Protein AF-A0A600JGK1-F1 (afdb_monomer_lite)

pLDDT: mean 90.11, std 10.8, range [31.91, 98.62]

Sequence (197 aa):
MSNIDKQAVTAKTKELASLMVERFSMNPVSCKLLNEAWEKEFPDEVAIAERMLALLDENIQLQREKDAIEAVALALRDDMRQAREQLAAAEQERENWRISFDNERYRADKLAAALNAEREKLVMANRSLITQHIRANSAESRIAELEARTVCLPKLPVLGSTSERYEGFAAGASSMRNECANAIHAAGIKVIEGEGQ

Secondary structure (DSSP, 8-state):
--HHHHHHHHHHHHHHHHHHHHGGGS-HHHHHHHHHHHHHH-SSHHHHHHHHHHHHHHHHHHHHHHHHHHHHHHHHHHHHHHHHHHHHHHHHHHHHHHHHHHHHHHHHHHHHHHHHHHHHHHHHHHHHHHHHHHHHHHHHHHHHHHHT-EEEEPPPP--S---HHHHHHHHHHHHHHHHHHHHHHHTTPEEEE----

Organism: NCBI:txid58096

Structure (mmCIF, N/CA/C/O backbone):
data_AF-A0A600JGK1-F1
#
_entry.id   AF-A0A600JGK1-F1
#
loop_
_atom_site.group_PDB
_atom_site.id
_atom_site.type_symbol
_atom_site.label_atom_id
_atom_site.label_alt_id
_atom_site.label_comp_id
_atom_site.label_asym_id
_atom_site.label_entity_id
_atom_site.label_seq_id
_atom_site.pdbx_PDB_ins_code
_atom_site.Cartn_x
_atom_site.Cartn_y
_atom_site.Cartn_z
_atom_site.occupancy
_atom_site.B_iso_or_equiv
_atom_site.auth_seq_id
_atom_site.auth_comp_id
_atom_site.auth_asym_id
_atom_site.auth_atom_id
_atom_site.pdbx_PDB_model_num
ATOM 1 N N . MET A 1 1 ? 19.543 -4.238 -57.221 1.00 58.81 1 MET A N 1
ATOM 2 C CA . MET A 1 1 ? 20.219 -4.932 -56.105 1.00 58.81 1 MET A CA 1
ATOM 3 C C . MET A 1 1 ? 19.425 -4.705 -54.833 1.00 58.81 1 MET A C 1
ATOM 5 O O . MET A 1 1 ? 19.117 -3.555 -54.530 1.00 58.81 1 MET A O 1
ATOM 9 N N . SER A 1 2 ? 19.058 -5.784 -54.143 1.00 74.62 2 SER A N 1
ATOM 10 C CA . SER A 1 2 ? 18.415 -5.765 -52.823 1.00 74.62 2 SER A CA 1
ATOM 11 C C . SER A 1 2 ? 19.351 -5.160 -51.764 1.00 74.62 2 SER A C 1
ATOM 13 O O . SER A 1 2 ? 20.564 -5.098 -51.964 1.00 74.62 2 SER A O 1
ATOM 15 N N . ASN A 1 3 ? 18.812 -4.724 -50.621 1.00 71.81 3 ASN A N 1
ATOM 16 C CA . ASN A 1 3 ? 19.620 -4.264 -49.480 1.00 71.81 3 ASN A CA 1
ATOM 17 C C . ASN A 1 3 ? 20.578 -5.368 -48.985 1.00 71.81 3 ASN A C 1
ATOM 19 O O . ASN A 1 3 ? 21.724 -5.104 -48.631 1.00 71.81 3 ASN A O 1
ATOM 23 N N . ILE A 1 4 ? 20.124 -6.621 -49.078 1.00 72.00 4 ILE A N 1
ATOM 24 C CA . ILE A 1 4 ? 20.905 -7.826 -48.773 1.00 72.00 4 ILE A CA 1
ATOM 25 C C . ILE A 1 4 ? 22.100 -7.959 -49.729 1.00 72.00 4 ILE A C 1
ATOM 27 O O . ILE A 1 4 ? 23.214 -8.229 -49.289 1.00 72.00 4 ILE A O 1
ATOM 31 N N . ASP A 1 5 ? 21.901 -7.686 -51.023 1.00 78.50 5 ASP A N 1
ATOM 32 C CA . ASP A 1 5 ? 22.981 -7.748 -52.013 1.00 78.50 5 ASP A CA 1
ATOM 33 C C . ASP A 1 5 ? 24.029 -6.662 -51.743 1.00 78.50 5 ASP A C 1
ATOM 35 O O . ASP A 1 5 ? 25.222 -6.909 -51.859 1.00 78.50 5 ASP A O 1
ATOM 39 N N . LYS A 1 6 ? 23.610 -5.456 -51.334 1.00 78.69 6 LYS A N 1
ATOM 40 C CA . LYS A 1 6 ? 24.543 -4.368 -50.997 1.00 78.69 6 LYS A CA 1
ATOM 41 C C . LYS A 1 6 ? 25.403 -4.713 -49.779 1.00 78.69 6 LYS A C 1
ATOM 43 O O . LYS A 1 6 ? 26.616 -4.528 -49.845 1.00 78.69 6 LYS A O 1
ATOM 48 N N . GLN A 1 7 ? 24.794 -5.258 -48.723 1.00 81.69 7 GLN A N 1
ATOM 49 C CA . GLN A 1 7 ? 25.501 -5.702 -47.516 1.00 81.69 7 GLN A CA 1
ATOM 50 C C . GLN A 1 7 ? 26.468 -6.857 -47.793 1.00 81.69 7 GLN A C 1
ATOM 52 O O . GLN A 1 7 ? 27.591 -6.855 -47.297 1.00 81.69 7 GLN A O 1
ATOM 57 N N . ALA A 1 8 ? 26.068 -7.826 -48.620 1.00 85.12 8 ALA A N 1
ATOM 58 C CA . ALA A 1 8 ? 26.933 -8.942 -48.991 1.00 85.12 8 ALA A CA 1
ATOM 59 C C . ALA A 1 8 ? 28.183 -8.462 -49.742 1.00 85.12 8 ALA A C 1
ATOM 61 O O . ALA A 1 8 ? 29.298 -8.896 -49.446 1.00 85.12 8 ALA A O 1
ATOM 62 N N . VAL A 1 9 ? 28.022 -7.511 -50.670 1.00 84.38 9 VAL A N 1
ATOM 63 C CA . VAL A 1 9 ? 29.177 -6.932 -51.356 1.00 84.38 9 VAL A CA 1
ATOM 64 C C . VAL A 1 9 ? 30.006 -6.112 -50.354 1.00 84.38 9 VAL A C 1
ATOM 66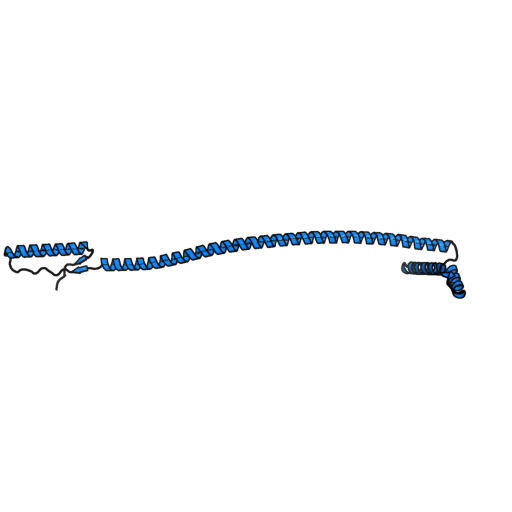 O O . VAL A 1 9 ? 31.230 -6.156 -50.430 1.00 84.38 9 VAL A O 1
ATOM 69 N N . THR A 1 10 ? 29.424 -5.334 -49.417 1.00 86.12 10 THR A N 1
ATOM 70 C CA . THR A 1 10 ? 30.243 -4.501 -48.488 1.00 86.12 10 THR A CA 1
ATOM 71 C C . THR A 1 10 ? 31.010 -5.363 -47.502 1.00 86.12 10 THR A C 1
ATOM 73 O O . THR A 1 10 ? 32.163 -5.058 -47.206 1.00 86.12 10 THR A O 1
ATOM 76 N N . ALA A 1 11 ? 30.432 -6.486 -47.081 1.00 89.88 11 ALA A N 1
ATOM 77 C CA . ALA A 1 11 ? 31.114 -7.508 -46.299 1.00 89.88 11 ALA A CA 1
ATOM 78 C C . ALA A 1 11 ? 32.319 -8.094 -47.052 1.00 89.88 11 ALA A C 1
ATOM 80 O O . ALA A 1 11 ? 33.432 -8.061 -46.527 1.00 89.88 11 ALA A O 1
ATOM 81 N N . LYS A 1 12 ? 32.130 -8.530 -48.307 1.00 89.75 12 LYS A N 1
ATOM 82 C CA . LYS A 1 12 ? 33.217 -9.059 -49.149 1.00 89.75 12 LYS A CA 1
ATOM 83 C C . LYS A 1 12 ? 34.347 -8.042 -49.337 1.00 89.75 12 LYS A C 1
ATOM 85 O O . LYS A 1 12 ? 35.522 -8.390 -49.298 1.00 89.75 12 LYS A O 1
ATOM 90 N N . THR A 1 13 ? 34.004 -6.767 -49.506 1.00 90.06 13 THR A N 1
ATOM 91 C CA . THR A 1 13 ? 34.980 -5.673 -49.596 1.00 90.06 13 THR A CA 1
ATOM 92 C C . THR A 1 13 ? 35.788 -5.500 -48.315 1.00 90.06 13 THR A C 1
ATOM 94 O O . THR A 1 13 ? 37.008 -5.376 -48.386 1.00 90.06 13 THR A O 1
ATOM 97 N N . LYS A 1 14 ? 35.131 -5.492 -47.148 1.00 91.56 14 LYS A N 1
ATOM 98 C CA . LYS A 1 14 ? 35.806 -5.378 -45.845 1.00 91.56 14 LYS A CA 1
ATOM 99 C C . LYS A 1 14 ? 36.764 -6.551 -45.623 1.00 91.56 14 LYS A C 1
ATOM 101 O O . LYS A 1 14 ? 37.885 -6.344 -45.168 1.00 91.56 14 LYS A O 1
ATOM 106 N N . GLU A 1 15 ? 36.346 -7.755 -46.002 1.00 93.62 15 GLU A N 1
ATOM 107 C CA . GLU A 1 15 ? 37.164 -8.968 -45.929 1.00 93.62 15 GLU A CA 1
ATOM 108 C C . GLU A 1 15 ? 38.392 -8.886 -46.846 1.00 93.62 15 GLU A C 1
ATOM 110 O O . GLU A 1 15 ? 39.516 -9.055 -46.377 1.00 93.62 15 GLU A O 1
ATOM 115 N N . LEU A 1 16 ? 38.205 -8.542 -48.126 1.00 92.25 16 LEU A N 1
ATOM 116 C CA . LEU A 1 16 ? 39.312 -8.366 -49.072 1.00 92.25 16 LEU A CA 1
ATOM 117 C C . LEU A 1 16 ? 40.298 -7.283 -48.612 1.00 92.25 16 LEU A C 1
ATOM 119 O O . LEU A 1 16 ? 41.507 -7.481 -48.714 1.00 92.25 16 LEU A O 1
ATOM 123 N N . ALA A 1 17 ? 39.803 -6.166 -48.071 1.00 90.88 17 ALA A N 1
ATOM 124 C CA . ALA A 1 17 ? 40.645 -5.109 -47.514 1.00 90.88 17 ALA A CA 1
ATOM 125 C C . ALA A 1 17 ? 41.449 -5.590 -46.295 1.00 90.88 17 ALA A C 1
ATOM 127 O O . ALA A 1 17 ? 42.646 -5.319 -46.217 1.00 90.88 17 ALA A O 1
ATOM 128 N N . SER A 1 18 ? 40.829 -6.348 -45.385 1.00 94.06 18 SER A N 1
ATOM 129 C CA . SER A 1 18 ? 41.516 -6.940 -44.229 1.00 94.06 18 SER A CA 1
ATOM 130 C C . SER A 1 18 ? 42.614 -7.912 -44.665 1.00 94.06 18 SER A C 1
ATOM 132 O O . SER A 1 18 ? 43.754 -7.809 -44.215 1.00 94.06 18 SER A O 1
ATOM 134 N N . LEU A 1 19 ? 42.304 -8.809 -45.605 1.00 93.81 19 LEU A N 1
ATOM 135 C CA . LEU A 1 19 ? 43.270 -9.766 -46.146 1.00 93.81 19 LEU A CA 1
ATOM 136 C C . LEU A 1 19 ? 44.424 -9.063 -46.869 1.00 93.81 19 LEU A C 1
ATOM 138 O O . LEU A 1 19 ? 45.569 -9.503 -46.778 1.00 93.81 19 LEU A O 1
ATOM 142 N N . MET A 1 20 ? 44.154 -7.944 -47.550 1.00 92.69 20 MET A N 1
ATOM 143 C CA . MET A 1 20 ? 45.207 -7.151 -48.185 1.00 92.69 20 MET A CA 1
ATOM 144 C C . MET A 1 20 ? 46.167 -6.498 -47.195 1.00 92.69 20 MET A C 1
ATOM 146 O O . MET A 1 20 ? 47.361 -6.415 -47.487 1.00 92.69 20 MET A O 1
ATOM 150 N N . VAL A 1 21 ? 45.689 -6.095 -46.016 1.00 92.62 21 VAL A N 1
ATOM 151 C CA . VAL A 1 21 ? 46.552 -5.604 -44.929 1.00 92.62 21 VAL A CA 1
ATOM 152 C C . VAL A 1 21 ? 47.449 -6.724 -44.389 1.00 92.62 21 VAL A C 1
ATOM 154 O O . VAL A 1 21 ? 48.621 -6.495 -44.097 1.00 92.62 21 VAL A O 1
ATOM 157 N N . GLU A 1 22 ? 46.941 -7.953 -44.320 1.00 93.69 22 GLU A N 1
ATOM 158 C CA . GLU A 1 22 ? 47.657 -9.122 -43.786 1.00 93.69 22 GLU A CA 1
ATOM 159 C C . GLU A 1 22 ? 48.522 -9.862 -44.824 1.00 93.69 22 GLU A C 1
ATOM 161 O O . GLU A 1 22 ? 49.238 -10.811 -44.484 1.00 93.69 22 GLU A O 1
ATOM 166 N N . ARG A 1 23 ? 48.523 -9.407 -46.085 1.00 92.00 23 ARG A N 1
ATOM 167 C CA . ARG A 1 23 ? 49.169 -10.077 -47.229 1.00 92.00 23 ARG A CA 1
ATOM 168 C C . ARG A 1 23 ? 50.647 -10.404 -47.009 1.00 92.00 23 ARG A C 1
ATOM 170 O O . ARG A 1 23 ? 51.143 -11.390 -47.544 1.00 92.00 23 ARG A O 1
ATOM 177 N N . PHE A 1 24 ? 51.367 -9.603 -46.223 1.00 87.75 24 PHE A N 1
ATOM 178 C CA . PHE A 1 24 ? 52.793 -9.820 -45.937 1.00 87.75 24 PHE A CA 1
ATOM 179 C C . PHE A 1 24 ? 53.080 -11.153 -45.226 1.00 87.75 24 PHE A C 1
ATOM 181 O O . PHE A 1 24 ? 54.192 -11.667 -45.317 1.00 87.75 24 PHE A O 1
ATOM 188 N N . SER A 1 25 ? 52.091 -11.705 -44.521 1.00 90.44 25 SER A N 1
ATOM 189 C CA . SER A 1 25 ? 52.199 -12.967 -43.785 1.00 90.44 25 SER A CA 1
ATOM 190 C C . SER A 1 25 ? 51.811 -14.196 -44.619 1.00 90.44 25 SER A C 1
ATOM 192 O O . SER A 1 25 ? 51.965 -15.332 -44.169 1.00 90.44 25 SER A O 1
ATOM 194 N N . MET A 1 26 ? 51.309 -13.988 -45.840 1.00 92.62 26 MET A N 1
ATOM 195 C CA . MET A 1 26 ? 50.757 -15.049 -46.674 1.00 92.62 26 MET A CA 1
ATOM 196 C C . MET A 1 26 ? 51.823 -15.730 -47.540 1.00 92.62 26 MET A C 1
ATOM 198 O O . MET A 1 26 ? 52.818 -15.137 -47.959 1.00 92.62 26 MET A O 1
ATOM 202 N N . ASN A 1 27 ? 51.582 -17.002 -47.867 1.00 95.00 27 ASN A N 1
ATOM 203 C CA . ASN A 1 27 ? 52.414 -17.720 -48.828 1.00 95.00 27 ASN A CA 1
ATOM 204 C C . ASN A 1 27 ? 52.232 -17.152 -50.261 1.00 95.00 27 ASN A C 1
ATOM 206 O O . ASN A 1 27 ? 51.196 -16.550 -50.566 1.00 95.00 27 ASN A O 1
ATOM 210 N N . PRO A 1 28 ? 53.186 -17.396 -51.181 1.00 93.81 28 PRO A N 1
ATOM 211 C CA . PRO A 1 28 ? 53.156 -16.815 -52.525 1.00 93.81 28 PRO A CA 1
ATOM 212 C C . PRO A 1 28 ? 51.924 -17.168 -53.372 1.00 93.81 28 PRO A C 1
ATOM 214 O O . PRO A 1 28 ? 51.557 -16.392 -54.250 1.00 93.81 28 PRO A O 1
ATOM 217 N N . VAL A 1 29 ? 51.292 -18.326 -53.145 1.00 93.50 29 VAL A N 1
ATOM 218 C CA . VAL A 1 29 ? 50.087 -18.746 -53.882 1.00 93.50 29 VAL A CA 1
ATOM 219 C C . VAL A 1 29 ? 48.871 -17.972 -53.382 1.00 93.50 29 VAL A C 1
ATOM 221 O O . VAL A 1 29 ? 48.124 -17.418 -54.183 1.00 93.50 29 VAL A O 1
ATOM 224 N N . SER A 1 30 ? 48.710 -17.861 -52.064 1.00 93.00 30 SER A N 1
ATOM 225 C CA . SER A 1 30 ? 47.625 -17.092 -51.457 1.00 93.00 30 SER A CA 1
ATOM 226 C C . SER A 1 30 ? 47.702 -15.602 -51.806 1.00 93.00 30 SER A C 1
ATOM 228 O O . SER A 1 30 ? 46.671 -15.009 -52.105 1.00 93.00 30 SER A O 1
ATOM 230 N N . CYS A 1 31 ? 48.904 -15.014 -51.874 1.00 91.75 31 CYS A N 1
ATOM 231 C CA . CYS A 1 31 ? 49.090 -13.634 -52.340 1.00 91.75 31 CYS A CA 1
ATOM 232 C C . CYS A 1 31 ? 48.599 -13.419 -53.777 1.00 91.75 31 CYS A C 1
ATOM 234 O O . CYS A 1 31 ? 47.984 -12.396 -54.065 1.00 91.75 31 CYS A O 1
ATOM 236 N N . LYS A 1 32 ? 48.875 -14.368 -54.683 1.00 93.44 32 LYS A N 1
ATOM 237 C CA . LYS A 1 32 ? 48.437 -14.280 -56.084 1.00 93.44 32 LYS A CA 1
ATOM 238 C C . LYS A 1 32 ? 46.917 -14.327 -56.194 1.00 93.44 32 LYS A C 1
ATOM 240 O O . LYS A 1 32 ? 46.336 -13.430 -56.788 1.00 93.44 32 LYS A O 1
ATOM 245 N N . LEU A 1 33 ? 46.287 -15.306 -55.543 1.00 93.62 33 LEU A N 1
ATOM 246 C CA . LEU A 1 33 ? 44.827 -15.446 -55.533 1.00 93.62 33 LEU A CA 1
ATOM 247 C C . LEU A 1 33 ? 44.133 -14.223 -54.920 1.00 93.62 33 LEU A C 1
ATOM 249 O O . LEU A 1 33 ? 43.098 -13.782 -55.410 1.00 93.62 33 LEU A O 1
ATOM 253 N N . LEU A 1 34 ? 44.713 -13.660 -53.859 1.00 92.81 34 LEU A N 1
ATOM 254 C CA . LEU A 1 34 ? 44.196 -12.456 -53.220 1.00 92.81 34 LEU A CA 1
ATOM 255 C C . LEU A 1 34 ? 44.316 -11.225 -54.136 1.00 92.81 34 LEU A C 1
ATOM 257 O O . LEU A 1 34 ? 43.366 -10.454 -54.232 1.00 92.81 34 LEU A O 1
ATOM 261 N N . ASN A 1 35 ? 45.440 -11.059 -54.843 1.00 91.25 35 ASN A N 1
ATOM 262 C CA . ASN A 1 35 ? 45.611 -9.985 -55.829 1.00 91.25 35 ASN A CA 1
ATOM 263 C C . ASN A 1 35 ? 44.623 -10.124 -56.998 1.00 91.25 35 ASN A C 1
ATOM 265 O O . ASN A 1 35 ? 43.986 -9.143 -57.361 1.00 91.25 35 ASN A O 1
ATOM 269 N N . GLU A 1 36 ? 44.419 -11.333 -57.524 1.00 93.75 36 GLU A N 1
ATOM 270 C CA . GLU A 1 36 ? 43.430 -11.595 -58.581 1.00 93.75 36 GLU A CA 1
ATOM 271 C C . GLU A 1 36 ? 41.995 -11.281 -58.117 1.00 93.75 36 GLU A C 1
ATOM 273 O O . GLU A 1 36 ? 41.204 -10.684 -58.849 1.00 93.75 36 GLU A O 1
ATOM 278 N N . ALA A 1 37 ? 41.645 -11.655 -56.881 1.00 92.00 37 ALA A N 1
ATOM 279 C CA . ALA A 1 37 ? 40.341 -11.343 -56.299 1.00 92.00 37 ALA A CA 1
ATOM 280 C C . ALA A 1 37 ? 40.147 -9.835 -56.076 1.00 92.00 37 ALA A C 1
ATOM 282 O O . ALA A 1 37 ? 39.040 -9.329 -56.267 1.00 92.00 37 ALA A O 1
ATOM 283 N N . TRP A 1 38 ? 41.212 -9.125 -55.701 1.00 90.88 38 TRP A N 1
ATOM 284 C CA . TRP A 1 38 ? 41.212 -7.676 -55.525 1.00 90.88 38 TRP A CA 1
ATOM 285 C C . TRP A 1 38 ? 41.076 -6.932 -56.847 1.00 90.88 38 TRP A C 1
ATOM 287 O O . TRP A 1 38 ? 40.207 -6.081 -56.956 1.00 90.88 38 TRP A O 1
ATOM 297 N N . GLU A 1 39 ? 41.850 -7.289 -57.870 1.00 90.94 39 GLU A N 1
ATOM 298 C CA . GLU A 1 39 ? 41.746 -6.693 -59.210 1.00 90.94 39 GLU A CA 1
ATOM 299 C C . GLU A 1 39 ? 40.367 -6.934 -59.842 1.00 90.94 39 GLU A C 1
ATOM 301 O O . GLU A 1 39 ? 39.846 -6.084 -60.559 1.00 90.94 39 GLU A O 1
ATOM 306 N N . LYS A 1 40 ? 39.729 -8.073 -59.537 1.00 89.94 40 LYS A N 1
ATOM 307 C CA . LYS A 1 40 ? 38.358 -8.362 -59.978 1.00 89.94 40 LYS A CA 1
ATOM 308 C C . LYS A 1 40 ? 37.304 -7.513 -59.264 1.00 89.94 40 LYS A C 1
ATOM 310 O O . LYS A 1 40 ? 36.295 -7.169 -59.875 1.00 89.94 40 LYS A O 1
ATOM 315 N N . GLU A 1 41 ? 37.489 -7.243 -57.975 1.00 87.19 41 GLU A N 1
ATOM 316 C CA . GLU A 1 41 ? 36.568 -6.415 -57.184 1.00 87.19 41 GLU A CA 1
ATOM 317 C C . GLU A 1 41 ? 36.801 -4.912 -57.424 1.00 87.19 41 GLU A C 1
ATOM 319 O O . GLU A 1 41 ? 35.863 -4.122 -57.347 1.00 87.19 41 GLU A O 1
ATOM 324 N N . PHE A 1 42 ? 38.035 -4.532 -57.760 1.00 91.19 42 PHE A N 1
ATOM 325 C CA . PHE A 1 42 ? 38.498 -3.159 -57.948 1.00 91.19 42 PHE A CA 1
ATOM 326 C C . PHE A 1 42 ? 39.259 -3.006 -59.276 1.00 91.19 42 PHE A C 1
ATOM 328 O O . PHE A 1 42 ? 40.487 -2.887 -59.277 1.00 91.19 42 PHE A O 1
ATOM 335 N N . PRO A 1 43 ? 38.548 -3.024 -60.416 1.00 89.81 43 PRO A N 1
ATOM 336 C CA . PRO A 1 43 ? 39.170 -2.929 -61.736 1.00 89.81 43 PRO A CA 1
ATOM 337 C C . PRO A 1 43 ? 39.753 -1.540 -62.039 1.00 89.81 43 PRO A C 1
ATOM 339 O O . PRO A 1 43 ? 40.678 -1.431 -62.842 1.00 89.81 43 PRO A O 1
ATOM 342 N N . ASP A 1 44 ? 39.224 -0.482 -61.421 1.00 92.56 44 ASP A N 1
ATOM 343 C CA . ASP A 1 44 ? 39.667 0.899 -61.603 1.00 92.56 44 ASP A CA 1
ATOM 344 C C . ASP A 1 44 ? 39.458 1.761 -60.340 1.00 92.56 44 ASP A C 1
ATOM 346 O O . ASP A 1 44 ? 38.903 1.329 -59.325 1.00 92.56 44 ASP A O 1
ATOM 350 N N . GLU A 1 45 ? 39.929 3.010 -60.396 1.00 89.56 45 GLU A N 1
ATOM 351 C CA . GLU A 1 45 ? 39.803 3.979 -59.298 1.00 89.56 45 GLU A CA 1
ATOM 352 C C . GLU A 1 45 ? 38.345 4.379 -59.023 1.00 89.56 45 GLU A C 1
ATOM 354 O O . GLU A 1 45 ? 37.995 4.702 -57.886 1.00 89.56 45 GLU A O 1
ATOM 359 N N . VAL A 1 46 ? 37.479 4.323 -60.041 1.00 92.06 46 VAL A N 1
ATOM 360 C CA . VAL A 1 46 ? 36.052 4.649 -59.913 1.00 92.06 46 VAL A CA 1
ATOM 361 C C . VAL A 1 46 ? 35.347 3.592 -59.068 1.00 92.06 46 VAL A C 1
ATOM 363 O O . VAL A 1 46 ? 34.661 3.945 -58.110 1.00 92.06 46 VAL A O 1
ATOM 366 N N . ALA A 1 47 ? 35.588 2.306 -59.334 1.00 88.44 47 ALA A N 1
ATOM 367 C CA . ALA A 1 47 ? 35.059 1.202 -58.541 1.00 88.44 47 ALA A CA 1
ATOM 368 C C . ALA A 1 47 ? 35.522 1.279 -57.079 1.00 88.44 47 ALA A C 1
ATOM 370 O O . ALA A 1 47 ? 34.732 1.037 -56.165 1.00 88.44 47 ALA A O 1
ATOM 371 N N . ILE A 1 48 ? 36.778 1.676 -56.836 1.00 88.06 48 ILE A N 1
ATOM 372 C CA . ILE A 1 48 ? 37.298 1.918 -55.480 1.00 88.06 48 ILE A CA 1
ATOM 373 C C . ILE A 1 48 ? 36.528 3.058 -54.799 1.00 88.06 48 ILE A C 1
ATOM 375 O O . ILE A 1 48 ? 36.084 2.898 -53.658 1.00 88.06 48 ILE A O 1
ATOM 379 N N . ALA A 1 49 ? 36.332 4.188 -55.485 1.00 90.56 49 ALA A N 1
ATOM 380 C CA . ALA A 1 49 ? 35.620 5.344 -54.944 1.00 90.56 49 ALA A CA 1
ATOM 381 C C . ALA A 1 49 ? 34.144 5.034 -54.634 1.00 90.56 49 ALA A C 1
ATOM 383 O O . ALA A 1 49 ? 33.657 5.380 -53.557 1.00 90.56 49 ALA A O 1
ATOM 384 N N . GLU A 1 50 ? 33.446 4.323 -55.523 1.00 89.88 50 GLU A N 1
ATOM 385 C CA . GLU A 1 50 ? 32.067 3.863 -55.300 1.00 89.88 50 GLU A CA 1
ATOM 386 C C . GLU A 1 50 ? 31.967 2.953 -54.070 1.00 89.88 50 GLU A C 1
ATOM 388 O O . GLU A 1 50 ? 31.018 3.037 -53.284 1.00 89.88 50 GLU A O 1
ATOM 393 N N . ARG A 1 51 ? 32.982 2.109 -53.860 1.00 89.00 51 ARG A N 1
ATOM 394 C CA . ARG A 1 51 ? 33.067 1.232 -52.694 1.00 89.00 51 ARG A CA 1
ATOM 395 C C . ARG A 1 51 ? 33.298 1.987 -51.396 1.00 89.00 51 ARG A C 1
ATOM 397 O O . ARG A 1 51 ? 32.637 1.699 -50.399 1.00 89.00 51 ARG A O 1
ATOM 404 N N . MET A 1 52 ? 34.217 2.949 -51.411 1.00 89.56 52 MET A N 1
ATOM 405 C CA . MET A 1 52 ? 34.480 3.822 -50.269 1.00 89.56 52 MET A CA 1
ATOM 406 C C . MET A 1 52 ? 33.243 4.646 -49.909 1.00 89.56 52 MET A C 1
ATOM 408 O O . MET A 1 52 ? 32.917 4.753 -48.730 1.00 89.56 52 MET A O 1
ATOM 412 N N . LEU A 1 53 ? 32.518 5.157 -50.907 1.00 91.75 53 LEU A N 1
ATOM 413 C CA . LEU A 1 53 ? 31.276 5.894 -50.689 1.00 91.75 53 LEU A CA 1
ATOM 414 C C . LEU A 1 53 ? 30.206 5.010 -50.035 1.00 91.75 53 LEU A C 1
ATOM 416 O O . LEU A 1 53 ? 29.616 5.409 -49.037 1.00 91.75 53 LEU A O 1
ATOM 420 N N . ALA A 1 54 ? 30.025 3.776 -50.514 1.00 89.62 54 ALA A N 1
ATOM 421 C CA . ALA A 1 54 ? 29.076 2.836 -49.917 1.00 89.62 54 ALA A CA 1
ATOM 422 C C . ALA A 1 54 ? 29.415 2.486 -48.454 1.00 89.62 54 ALA A C 1
ATOM 424 O O . ALA A 1 54 ? 28.515 2.358 -47.624 1.00 89.62 54 ALA A O 1
ATOM 425 N N . LEU A 1 55 ? 30.705 2.343 -48.122 1.00 90.56 55 LEU A N 1
ATOM 426 C CA . LEU A 1 55 ? 31.156 2.115 -46.744 1.00 90.56 55 LEU A CA 1
ATOM 427 C C . LEU A 1 55 ? 30.956 3.350 -45.855 1.00 90.56 55 LEU A C 1
ATOM 429 O O . LEU A 1 55 ? 30.625 3.205 -44.678 1.00 90.56 55 LEU A O 1
ATOM 433 N N . LEU A 1 56 ? 31.146 4.552 -46.403 1.00 93.62 56 LEU A N 1
ATOM 434 C CA . LEU A 1 56 ? 30.908 5.810 -45.697 1.00 93.62 56 LEU A CA 1
ATOM 435 C C . LEU A 1 56 ? 29.415 6.010 -45.407 1.00 93.62 56 LEU A C 1
ATOM 437 O O . LEU A 1 56 ? 29.057 6.339 -44.278 1.00 93.62 56 LEU A O 1
ATOM 441 N N . ASP A 1 57 ? 28.550 5.736 -46.383 1.00 92.50 57 ASP A N 1
ATOM 442 C CA . ASP A 1 57 ? 27.096 5.769 -46.212 1.00 92.50 57 ASP A CA 1
ATOM 443 C C . ASP A 1 57 ? 26.632 4.769 -45.142 1.00 92.50 57 ASP A C 1
ATOM 445 O O . ASP A 1 57 ? 25.828 5.118 -44.275 1.00 92.50 57 ASP A O 1
ATOM 449 N N . GLU A 1 58 ? 27.175 3.544 -45.150 1.00 91.62 58 GLU A N 1
ATOM 450 C CA . GLU A 1 58 ? 26.910 2.537 -44.113 1.00 91.62 58 GLU A CA 1
ATOM 451 C C . GLU A 1 58 ? 27.350 3.038 -42.728 1.00 91.62 58 GLU A C 1
ATOM 453 O O . GLU A 1 58 ? 26.607 2.905 -41.759 1.00 91.62 58 GLU A O 1
ATOM 458 N N . ASN A 1 59 ? 28.526 3.663 -42.622 1.00 93.00 59 ASN A N 1
ATOM 459 C CA . ASN A 1 59 ? 29.032 4.193 -41.357 1.00 93.00 59 ASN A CA 1
ATOM 460 C C . ASN A 1 59 ? 28.157 5.339 -40.818 1.00 93.00 59 ASN A C 1
ATOM 462 O O . ASN A 1 59 ? 27.808 5.351 -39.638 1.00 93.00 59 ASN A O 1
ATOM 466 N N . ILE A 1 60 ? 27.732 6.258 -41.691 1.00 96.12 60 ILE A N 1
ATOM 467 C CA . ILE A 1 60 ? 26.805 7.342 -41.338 1.00 96.12 60 ILE A CA 1
ATOM 468 C C . ILE A 1 60 ? 25.464 6.770 -40.868 1.00 96.12 60 ILE A C 1
ATOM 470 O O . ILE A 1 60 ? 24.901 7.251 -39.883 1.00 96.12 60 ILE A O 1
ATOM 474 N N . GLN A 1 61 ? 24.949 5.745 -41.549 1.00 94.31 61 GLN A N 1
ATOM 475 C CA . GLN A 1 61 ? 23.704 5.089 -41.162 1.00 94.31 61 GLN A CA 1
ATOM 476 C C . GLN A 1 61 ? 23.830 4.405 -39.794 1.00 94.31 61 GLN A C 1
ATOM 478 O O . GLN A 1 61 ? 22.985 4.625 -38.928 1.00 94.31 61 GLN A O 1
ATOM 483 N N . LEU A 1 62 ? 24.910 3.653 -39.565 1.00 95.56 62 LEU A N 1
ATOM 484 C CA . LEU A 1 62 ? 25.188 3.012 -38.277 1.00 95.56 62 LEU A CA 1
ATOM 485 C C . LEU A 1 62 ? 25.327 4.033 -37.144 1.00 95.56 62 LEU A C 1
ATOM 487 O O . LEU A 1 62 ? 24.841 3.793 -36.041 1.00 95.56 62 LEU A O 1
ATOM 491 N N . GLN A 1 63 ? 25.945 5.186 -37.405 1.00 97.50 63 GLN A N 1
ATOM 492 C CA . GLN A 1 63 ? 26.061 6.249 -36.410 1.00 97.50 63 GLN A CA 1
ATOM 493 C C . GLN A 1 63 ? 24.689 6.834 -36.049 1.00 97.50 63 GLN A C 1
ATOM 495 O O . GLN A 1 63 ? 24.390 7.005 -34.872 1.00 97.50 63 GLN A O 1
ATOM 500 N N . ARG A 1 64 ? 23.815 7.060 -37.037 1.00 97.75 64 ARG A N 1
ATOM 501 C CA . ARG A 1 64 ? 22.437 7.516 -36.786 1.00 97.75 64 ARG A CA 1
ATOM 502 C C . ARG A 1 64 ? 21.625 6.498 -35.989 1.00 97.75 64 ARG A C 1
ATOM 504 O O . ARG A 1 64 ? 20.880 6.880 -35.093 1.00 97.75 64 ARG A O 1
ATOM 511 N N . GLU A 1 65 ? 21.754 5.213 -36.311 1.00 97.69 65 GLU A N 1
ATOM 512 C CA . GLU A 1 65 ? 21.082 4.133 -35.579 1.00 97.69 65 GLU A CA 1
ATOM 513 C C . GLU A 1 65 ? 21.587 4.033 -34.141 1.00 97.69 65 GLU A C 1
ATOM 515 O O . GLU A 1 65 ? 20.786 3.909 -33.215 1.00 97.69 65 GLU A O 1
ATOM 520 N N . LYS A 1 66 ? 22.901 4.162 -33.938 1.00 98.06 66 LYS A N 1
ATOM 521 C CA . LYS A 1 66 ? 23.505 4.239 -32.608 1.00 98.06 66 LYS A CA 1
ATOM 522 C C . LYS A 1 66 ? 22.931 5.410 -31.808 1.00 98.06 66 LYS A C 1
ATOM 524 O O . LYS A 1 66 ? 22.474 5.194 -30.689 1.00 98.06 66 LYS A O 1
ATOM 529 N N . ASP A 1 67 ? 22.902 6.611 -32.382 1.00 98.12 67 ASP A N 1
ATOM 530 C CA . ASP A 1 67 ? 22.379 7.806 -31.710 1.00 98.12 67 ASP A CA 1
ATOM 531 C C . ASP A 1 67 ? 20.886 7.645 -31.362 1.00 98.12 67 ASP A C 1
ATOM 533 O O . ASP A 1 67 ? 20.444 8.026 -30.276 1.00 98.12 67 ASP A O 1
ATOM 537 N N . ALA A 1 68 ? 20.103 7.012 -32.245 1.00 98.25 68 ALA A N 1
ATOM 538 C CA . ALA A 1 68 ? 18.700 6.697 -31.984 1.00 98.25 68 ALA A CA 1
ATOM 539 C C . ALA A 1 68 ? 18.531 5.694 -30.827 1.00 98.25 68 ALA A C 1
ATOM 541 O O . ALA A 1 68 ? 17.670 5.883 -29.966 1.00 98.25 68 ALA A O 1
ATOM 542 N N . ILE A 1 69 ? 19.363 4.649 -30.772 1.00 97.88 69 ILE A N 1
ATOM 543 C CA . ILE A 1 69 ? 19.353 3.669 -29.677 1.00 97.88 69 ILE A CA 1
ATOM 544 C C . ILE A 1 69 ? 19.756 4.329 -28.355 1.00 97.88 69 ILE A C 1
ATOM 546 O O . ILE A 1 69 ? 19.118 4.081 -27.332 1.00 97.88 69 ILE A O 1
ATOM 550 N N . GLU A 1 70 ? 20.776 5.188 -28.358 1.00 98.31 70 GLU A N 1
ATOM 551 C CA . GLU A 1 70 ? 21.204 5.925 -27.165 1.00 98.31 70 GLU A CA 1
ATOM 552 C C . GLU A 1 70 ? 20.096 6.853 -26.647 1.00 98.31 70 GLU A C 1
ATOM 554 O O . GLU A 1 70 ? 19.823 6.866 -25.445 1.00 98.31 70 GLU A O 1
ATOM 559 N N . ALA A 1 71 ? 19.390 7.555 -27.539 1.00 98.38 71 ALA A N 1
ATOM 560 C CA . ALA A 1 71 ? 18.247 8.387 -27.168 1.00 98.38 71 ALA A CA 1
ATOM 561 C C . ALA A 1 71 ? 17.111 7.567 -26.528 1.00 98.38 71 ALA A C 1
ATOM 563 O O . ALA A 1 71 ? 16.581 7.952 -25.483 1.00 98.38 71 ALA A O 1
ATOM 564 N N . VAL A 1 72 ? 16.773 6.407 -27.102 1.00 98.25 72 VAL A N 1
ATOM 565 C CA . VAL A 1 72 ? 15.761 5.496 -26.535 1.00 98.25 72 VAL A CA 1
ATOM 566 C C . VAL A 1 72 ? 16.207 4.945 -25.177 1.00 98.25 72 VAL A C 1
ATOM 568 O O . VAL A 1 72 ? 15.406 4.872 -24.247 1.00 98.25 72 VAL A O 1
ATOM 571 N N . ALA A 1 73 ? 17.484 4.592 -25.024 1.00 98.31 73 ALA A N 1
ATOM 572 C CA . ALA A 1 73 ? 18.022 4.092 -23.762 1.00 98.31 73 ALA A CA 1
ATOM 573 C C . ALA A 1 73 ? 17.989 5.152 -22.647 1.00 98.31 73 ALA A C 1
ATOM 575 O O . ALA A 1 73 ? 17.757 4.814 -21.483 1.00 98.31 73 ALA A O 1
ATOM 576 N N . LEU A 1 74 ? 18.210 6.425 -22.989 1.00 98.31 74 LEU A N 1
ATOM 577 C CA . LEU A 1 74 ? 18.069 7.543 -22.055 1.00 98.31 74 LEU A CA 1
ATOM 578 C C . LEU A 1 74 ? 16.609 7.742 -21.637 1.00 98.31 74 LEU A C 1
ATOM 580 O O . LEU A 1 74 ? 16.340 7.768 -20.438 1.00 98.31 74 LEU A O 1
ATOM 584 N N . ALA A 1 75 ? 15.677 7.777 -22.592 1.00 98.25 75 ALA A N 1
ATOM 585 C CA . ALA A 1 75 ? 14.249 7.898 -22.296 1.00 98.25 75 ALA A CA 1
ATOM 586 C C . ALA A 1 75 ? 13.760 6.762 -21.381 1.00 98.25 75 ALA A C 1
ATOM 588 O O . ALA A 1 75 ? 13.165 7.015 -20.337 1.00 98.25 75 ALA A O 1
ATOM 589 N N . LEU A 1 76 ? 14.121 5.511 -21.692 1.00 98.38 76 LEU A N 1
ATOM 590 C CA . LEU A 1 76 ? 13.755 4.359 -20.865 1.00 98.38 76 LEU A CA 1
ATOM 591 C C . LEU A 1 76 ? 14.341 4.448 -19.448 1.00 98.38 76 LEU A C 1
ATOM 593 O O . LEU A 1 76 ? 13.707 4.033 -18.478 1.00 98.38 76 LEU A O 1
ATOM 597 N N . ARG A 1 77 ? 15.562 4.973 -19.304 1.00 98.50 77 ARG A N 1
ATOM 598 C CA . ARG A 1 77 ? 16.177 5.181 -17.988 1.00 98.50 77 ARG A CA 1
ATOM 599 C C . ARG A 1 77 ? 15.403 6.212 -17.170 1.00 98.50 77 ARG A C 1
ATOM 601 O O . ARG A 1 77 ? 15.250 6.011 -15.964 1.00 98.50 77 ARG A O 1
ATOM 608 N N . ASP A 1 78 ? 14.953 7.289 -17.799 1.00 98.44 78 ASP A N 1
ATOM 609 C CA . ASP A 1 78 ? 14.182 8.334 -17.133 1.00 98.44 78 ASP A CA 1
ATOM 610 C C . ASP A 1 78 ? 12.778 7.837 -16.760 1.00 98.44 78 ASP A C 1
ATOM 612 O O . ASP A 1 78 ? 12.381 8.001 -15.606 1.00 98.44 78 ASP A O 1
ATOM 616 N N . ASP A 1 79 ? 12.100 7.100 -17.644 1.00 98.62 79 ASP A N 1
ATOM 617 C CA . ASP A 1 79 ? 10.818 6.443 -17.346 1.00 98.62 79 ASP A CA 1
ATOM 618 C C . ASP A 1 79 ? 10.944 5.482 -16.154 1.00 98.62 79 ASP A C 1
ATOM 620 O O . ASP A 1 79 ? 10.135 5.494 -15.224 1.00 98.62 79 ASP A O 1
ATOM 624 N N . MET A 1 80 ? 12.006 4.668 -16.127 1.00 98.56 80 MET A N 1
ATOM 625 C CA . MET A 1 80 ? 12.278 3.750 -15.016 1.00 98.56 80 MET A CA 1
ATOM 626 C C . MET A 1 80 ? 12.591 4.489 -13.713 1.00 98.56 80 MET A C 1
ATOM 628 O O . MET A 1 80 ? 12.238 4.007 -12.634 1.00 98.56 80 MET A O 1
ATOM 632 N N . ARG A 1 81 ? 13.252 5.650 -13.782 1.00 98.31 81 ARG A N 1
ATOM 633 C CA . ARG A 1 81 ? 13.480 6.501 -12.607 1.00 98.31 81 ARG A CA 1
ATOM 634 C C . ARG A 1 81 ? 12.152 7.043 -12.083 1.00 98.31 81 ARG A C 1
ATOM 636 O O . ARG A 1 81 ? 11.870 6.874 -10.900 1.00 98.31 81 ARG A O 1
ATOM 643 N N . GLN A 1 82 ? 11.319 7.597 -12.958 1.00 98.44 82 GLN A N 1
ATOM 644 C CA . GLN A 1 82 ? 10.013 8.139 -12.592 1.00 98.44 82 GLN A CA 1
ATOM 645 C C . GLN A 1 82 ? 9.093 7.061 -11.999 1.00 98.44 82 GLN A C 1
ATOM 647 O O . GLN A 1 82 ? 8.454 7.287 -10.973 1.00 98.44 82 GLN A O 1
ATOM 652 N N . ALA A 1 83 ? 9.071 5.861 -12.585 1.00 98.19 83 ALA A N 1
ATOM 653 C CA . ALA A 1 83 ? 8.298 4.737 -12.063 1.00 98.19 83 ALA A CA 1
ATOM 654 C C . ALA A 1 83 ? 8.741 4.335 -10.644 1.00 98.19 83 ALA A C 1
ATOM 656 O O . ALA A 1 83 ? 7.904 4.034 -9.793 1.00 98.19 83 ALA A O 1
ATOM 657 N N . ARG A 1 84 ? 10.051 4.366 -10.358 1.00 98.38 84 ARG A N 1
ATOM 658 C CA . ARG A 1 84 ? 10.581 4.099 -9.009 1.00 98.38 84 ARG A CA 1
ATOM 659 C C . ARG A 1 84 ? 10.185 5.177 -8.006 1.00 98.38 84 ARG A C 1
ATOM 661 O O . ARG A 1 84 ? 9.857 4.842 -6.874 1.00 98.38 84 ARG A O 1
ATOM 668 N N . GLU A 1 85 ? 10.201 6.443 -8.405 1.00 98.38 85 GLU A N 1
ATOM 669 C CA . GLU A 1 85 ? 9.775 7.556 -7.548 1.00 98.38 85 GLU A CA 1
ATOM 670 C C . GLU A 1 85 ? 8.282 7.468 -7.213 1.00 98.38 85 GLU A C 1
ATOM 672 O O . GLU A 1 85 ? 7.901 7.594 -6.049 1.00 98.38 85 GLU A O 1
ATOM 677 N N . GLN A 1 86 ? 7.441 7.167 -8.206 1.00 98.19 86 GLN A N 1
ATOM 678 C CA . GLN A 1 86 ? 6.010 6.934 -7.994 1.00 98.19 86 GLN A CA 1
ATOM 679 C C . GLN A 1 86 ? 5.758 5.735 -7.077 1.00 98.19 86 GLN A C 1
ATOM 681 O O . GLN A 1 86 ? 4.913 5.813 -6.186 1.00 98.19 86 GLN A O 1
ATOM 686 N N . LEU A 1 87 ? 6.509 4.643 -7.259 1.00 98.44 87 LEU A N 1
ATOM 687 C CA . LEU A 1 87 ? 6.418 3.475 -6.388 1.00 98.44 87 LEU A CA 1
ATOM 688 C C . LEU A 1 87 ? 6.787 3.829 -4.942 1.00 98.44 87 LEU A C 1
ATOM 690 O O . LEU A 1 87 ? 6.029 3.505 -4.034 1.00 98.44 87 LEU A O 1
ATOM 694 N N . ALA A 1 88 ? 7.895 4.541 -4.729 1.00 98.31 88 ALA A N 1
ATOM 695 C CA . ALA A 1 88 ? 8.320 4.962 -3.397 1.00 98.31 88 ALA A CA 1
ATOM 696 C C . ALA A 1 88 ? 7.287 5.883 -2.721 1.00 98.31 88 ALA A C 1
ATOM 698 O O . ALA A 1 88 ? 6.994 5.720 -1.536 1.00 98.31 88 ALA A O 1
ATOM 699 N N . ALA A 1 89 ? 6.690 6.816 -3.470 1.00 98.44 89 ALA A N 1
ATOM 700 C CA . ALA A 1 89 ? 5.624 7.678 -2.962 1.00 98.44 89 ALA A CA 1
ATOM 701 C C . ALA A 1 89 ? 4.379 6.870 -2.556 1.00 98.44 89 ALA A C 1
ATOM 703 O O . ALA A 1 89 ? 3.862 7.043 -1.452 1.00 98.44 89 ALA A O 1
ATOM 704 N N . ALA A 1 90 ? 3.942 5.932 -3.401 1.00 98.25 90 ALA A N 1
ATOM 705 C CA . ALA A 1 90 ? 2.805 5.063 -3.107 1.00 98.25 90 ALA A CA 1
ATOM 706 C C . ALA A 1 90 ? 3.062 4.147 -1.895 1.00 98.25 90 ALA A C 1
ATOM 708 O O . ALA A 1 90 ? 2.166 3.912 -1.082 1.00 98.25 90 ALA A O 1
ATOM 709 N N . GLU A 1 91 ? 4.286 3.637 -1.737 1.00 98.12 91 GLU A N 1
ATOM 710 C CA . GLU A 1 91 ? 4.679 2.848 -0.567 1.00 98.12 91 GLU A CA 1
ATOM 711 C C . GLU A 1 91 ? 4.665 3.678 0.718 1.00 98.12 91 GLU A C 1
ATOM 713 O O . GLU A 1 91 ? 4.155 3.207 1.738 1.00 98.12 91 GLU A O 1
ATOM 718 N N . GLN A 1 92 ? 5.153 4.919 0.661 1.00 98.25 92 GLN A N 1
ATOM 719 C CA . GLN A 1 92 ? 5.110 5.841 1.793 1.00 98.25 92 GLN A CA 1
ATOM 720 C C . GLN A 1 92 ? 3.670 6.189 2.185 1.00 98.25 92 GLN A C 1
ATOM 722 O O . GLN A 1 92 ? 3.339 6.201 3.370 1.00 98.25 92 GLN A O 1
ATOM 727 N N . GLU A 1 93 ? 2.792 6.444 1.214 1.00 98.19 93 GLU A N 1
ATOM 728 C CA . GLU A 1 93 ? 1.372 6.681 1.478 1.00 98.19 93 GLU A CA 1
ATOM 729 C C . GLU A 1 93 ? 0.710 5.465 2.122 1.00 98.19 93 GLU A C 1
ATOM 731 O O . GLU A 1 93 ? 0.016 5.603 3.130 1.00 98.19 93 GLU A O 1
ATOM 736 N N . ARG A 1 94 ? 0.958 4.261 1.593 1.00 97.94 94 ARG A N 1
ATOM 737 C CA . ARG A 1 94 ? 0.443 3.012 2.170 1.00 97.94 94 ARG A CA 1
ATOM 738 C C . ARG A 1 94 ? 0.880 2.847 3.624 1.00 97.94 94 ARG A C 1
ATOM 740 O O . ARG A 1 94 ? 0.070 2.456 4.463 1.00 97.94 94 ARG A O 1
ATOM 747 N N . GLU A 1 95 ? 2.137 3.150 3.928 1.00 97.81 95 GLU A N 1
ATOM 748 C CA . GLU A 1 95 ? 2.666 3.077 5.288 1.00 97.81 95 GLU A CA 1
ATOM 749 C C . GLU A 1 95 ? 2.029 4.126 6.211 1.00 97.81 95 GLU A C 1
ATOM 751 O O . GLU A 1 95 ? 1.606 3.800 7.322 1.00 97.81 95 GLU A O 1
ATOM 756 N N . ASN A 1 96 ? 1.855 5.360 5.731 1.00 98.00 96 ASN A N 1
ATOM 757 C CA . ASN A 1 96 ? 1.147 6.409 6.467 1.00 98.00 96 ASN A CA 1
ATOM 758 C C . ASN A 1 96 ? -0.296 5.987 6.794 1.00 98.00 96 ASN A C 1
ATOM 760 O O . ASN A 1 96 ? -0.755 6.158 7.927 1.00 98.00 96 ASN A O 1
ATOM 764 N N . TRP A 1 97 ? -1.003 5.395 5.827 1.00 97.94 97 TRP A N 1
ATOM 765 C CA . TRP A 1 97 ? -2.349 4.858 6.032 1.00 97.94 97 TRP A CA 1
ATOM 766 C C . TRP A 1 97 ? -2.367 3.719 7.042 1.00 97.94 97 TRP A C 1
ATOM 768 O O . TRP A 1 97 ? -3.226 3.712 7.923 1.00 97.94 97 TRP A O 1
ATOM 778 N N . ARG A 1 98 ? -1.407 2.791 6.960 1.00 97.81 98 ARG A N 1
ATOM 779 C CA . ARG A 1 98 ? -1.269 1.684 7.911 1.00 97.81 98 ARG A CA 1
ATOM 780 C C . ARG A 1 98 ? -1.122 2.204 9.342 1.00 97.81 98 ARG A C 1
ATOM 782 O O . ARG A 1 98 ? -1.874 1.792 10.220 1.00 97.81 98 ARG A O 1
ATOM 789 N N . ILE A 1 99 ? -0.220 3.161 9.558 1.00 97.56 99 ILE A N 1
ATOM 790 C CA . ILE A 1 99 ? 0.003 3.787 10.869 1.00 97.56 99 ILE A CA 1
ATOM 791 C C . ILE A 1 99 ? -1.256 4.521 11.352 1.00 97.56 99 ILE A C 1
ATOM 793 O O . ILE A 1 99 ? -1.632 4.410 12.519 1.00 97.56 99 ILE A O 1
ATOM 797 N N . SER A 1 100 ? -1.927 5.271 10.473 1.00 97.69 100 SER A N 1
ATOM 798 C CA . SER A 1 100 ? -3.166 5.982 10.816 1.00 97.69 100 SER A CA 1
ATOM 799 C C . SER A 1 100 ? -4.276 5.016 11.240 1.00 97.69 100 SER A C 1
ATOM 801 O O . SER A 1 100 ? -4.918 5.216 12.272 1.00 97.69 100 SER A O 1
ATOM 803 N N . PHE A 1 101 ? -4.440 3.919 10.500 1.00 97.50 101 PHE A N 1
ATOM 804 C CA . PHE A 1 101 ? -5.409 2.876 10.810 1.00 97.50 101 PHE A CA 1
ATOM 805 C C . PHE A 1 101 ? -5.113 2.191 12.149 1.00 97.50 101 PHE A C 1
ATOM 807 O O . PHE A 1 101 ? -6.021 2.028 12.964 1.00 97.50 101 PHE A O 1
ATOM 814 N N . ASP A 1 102 ? -3.851 1.849 12.418 1.00 97.38 102 ASP A N 1
ATOM 815 C CA . ASP A 1 102 ? -3.438 1.258 13.696 1.00 97.38 102 ASP A CA 1
ATOM 816 C C . ASP A 1 102 ? -3.741 2.197 14.878 1.00 97.38 102 ASP A C 1
ATOM 818 O O . ASP A 1 102 ? -4.260 1.761 15.911 1.00 97.38 102 ASP A O 1
ATOM 822 N N . ASN A 1 103 ? -3.486 3.499 14.714 1.00 97.69 103 ASN A N 1
ATOM 823 C CA . ASN A 1 103 ? -3.810 4.510 15.721 1.00 97.69 103 ASN A CA 1
ATOM 824 C C . ASN A 1 103 ? -5.319 4.617 15.973 1.00 97.69 103 ASN A C 1
ATOM 826 O O . ASN A 1 103 ? -5.746 4.734 17.124 1.00 97.69 103 ASN A O 1
ATOM 830 N N . GLU A 1 104 ? -6.130 4.577 14.917 1.00 97.69 104 GLU A N 1
ATOM 831 C CA . GLU A 1 104 ? -7.583 4.661 15.045 1.00 97.69 104 GLU A CA 1
ATOM 832 C C . GLU A 1 104 ? -8.164 3.401 15.689 1.00 97.69 104 GLU A C 1
ATOM 834 O O . GLU A 1 104 ? -8.988 3.493 16.600 1.00 97.69 104 GLU A O 1
ATOM 839 N N . ARG A 1 105 ? -7.654 2.220 15.318 1.00 97.94 105 ARG A N 1
ATOM 840 C CA . ARG A 1 105 ? -8.021 0.958 15.967 1.00 97.94 105 ARG A CA 1
ATOM 841 C C . ARG A 1 105 ? -7.703 0.989 17.459 1.00 97.94 105 ARG A C 1
ATOM 843 O O . ARG A 1 105 ? -8.551 0.646 18.274 1.00 97.94 105 ARG A O 1
ATOM 850 N N . TYR A 1 106 ? -6.525 1.486 17.830 1.00 98.25 106 TYR A N 1
ATOM 851 C CA . TYR A 1 106 ? -6.144 1.635 19.233 1.00 98.25 106 TYR A CA 1
ATOM 852 C C . TYR A 1 106 ? -7.087 2.566 20.014 1.00 98.25 106 TYR A C 1
ATOM 854 O O . TYR A 1 106 ? -7.427 2.288 21.168 1.00 98.25 106 TYR A O 1
ATOM 862 N N . ARG A 1 107 ? -7.537 3.671 19.403 1.00 97.88 107 ARG A N 1
ATOM 863 C CA . ARG A 1 107 ? -8.540 4.562 20.012 1.00 97.88 107 ARG A CA 1
ATOM 864 C C . ARG A 1 107 ? -9.885 3.861 20.179 1.00 97.88 107 ARG A C 1
ATOM 866 O O . ARG A 1 107 ? -10.477 3.962 21.253 1.00 97.88 107 ARG A O 1
ATOM 873 N N . ALA A 1 108 ? -10.339 3.140 19.157 1.00 98.06 108 ALA A N 1
ATOM 874 C CA . ALA A 1 108 ? -11.584 2.383 19.204 1.00 98.06 108 ALA A CA 1
ATOM 875 C C . ALA A 1 108 ? -11.555 1.315 20.310 1.00 98.06 108 ALA A C 1
ATOM 877 O O . ALA A 1 108 ? -12.488 1.243 21.108 1.00 98.06 108 ALA A O 1
ATOM 878 N N . ASP A 1 109 ? -10.456 0.567 20.432 1.00 98.25 109 ASP A N 1
ATOM 879 C CA . ASP A 1 109 ? -10.278 -0.448 21.475 1.00 98.25 109 ASP A CA 1
ATOM 880 C C . ASP A 1 109 ? -10.303 0.171 22.881 1.00 98.25 109 ASP A C 1
ATOM 882 O O . ASP A 1 109 ? -10.955 -0.351 23.790 1.00 98.25 109 ASP A O 1
ATOM 886 N N . LYS A 1 110 ? -9.660 1.333 23.067 1.00 98.31 110 LYS A N 1
ATOM 887 C CA . LYS A 1 110 ? -9.726 2.085 24.331 1.00 98.31 110 LYS A CA 1
ATOM 888 C C . LYS A 1 110 ? -11.145 2.514 24.685 1.00 98.31 110 LYS A C 1
ATOM 890 O O . LYS A 1 110 ? -11.551 2.379 25.839 1.00 98.31 110 LYS A O 1
ATOM 895 N N . LEU A 1 111 ? -11.891 3.040 23.715 1.00 98.12 111 LEU A N 1
ATOM 896 C CA . LEU A 1 111 ? -13.279 3.454 23.922 1.00 98.12 111 LEU A CA 1
ATOM 897 C C . LEU A 1 111 ? -14.177 2.252 24.225 1.00 98.12 111 LEU A C 1
ATOM 899 O O . LEU A 1 111 ? -14.986 2.316 25.149 1.00 98.12 111 LEU A O 1
ATOM 903 N N . ALA A 1 112 ? -13.998 1.142 23.511 1.00 98.19 112 ALA A N 1
ATOM 904 C CA . ALA A 1 112 ? -14.727 -0.096 23.759 1.00 98.19 112 ALA A CA 1
ATOM 905 C C . ALA A 1 112 ? -14.464 -0.632 25.175 1.00 98.19 112 ALA A C 1
ATOM 907 O O . ALA A 1 112 ? -15.404 -0.997 25.881 1.00 98.19 112 ALA A O 1
ATOM 908 N N . ALA A 1 113 ? -13.206 -0.618 25.626 1.00 98.38 113 ALA A N 1
ATOM 909 C CA . ALA A 1 113 ? -12.849 -1.008 26.987 1.00 98.38 113 ALA A CA 1
ATOM 910 C C . ALA A 1 113 ? -13.508 -0.101 28.040 1.00 98.38 113 ALA A C 1
ATOM 912 O O . ALA A 1 113 ? -14.071 -0.601 29.014 1.00 98.38 113 ALA A O 1
ATOM 913 N N . ALA A 1 114 ? -13.500 1.220 27.827 1.00 98.25 114 ALA A N 1
ATOM 914 C CA . ALA A 1 114 ? -14.149 2.171 28.729 1.00 98.25 114 ALA A CA 1
ATOM 915 C C . ALA A 1 114 ? -15.672 1.959 28.800 1.00 98.25 114 ALA A C 1
ATOM 917 O O . ALA A 1 114 ? -16.240 1.909 29.891 1.00 98.25 114 ALA A O 1
ATOM 918 N N . LEU A 1 115 ? -16.332 1.769 27.654 1.00 98.25 115 LEU A N 1
ATOM 919 C CA . LEU A 1 115 ? -17.771 1.495 27.596 1.00 98.25 115 LEU A CA 1
ATOM 920 C C . LEU A 1 115 ? -18.137 0.169 28.269 1.00 98.25 115 LEU A C 1
ATOM 922 O O . LEU A 1 115 ? -19.139 0.100 28.981 1.00 98.25 115 LEU A O 1
ATOM 926 N N . ASN A 1 116 ? -17.326 -0.874 28.086 1.00 98.00 116 ASN A N 1
ATOM 927 C CA . ASN A 1 116 ? -17.539 -2.154 28.758 1.00 98.00 116 ASN A CA 1
ATOM 928 C C . ASN A 1 116 ? -17.402 -2.025 30.279 1.00 98.00 116 ASN A C 1
ATOM 930 O O . ASN A 1 116 ? -18.253 -2.539 31.002 1.00 98.00 116 ASN A O 1
ATOM 934 N N . ALA A 1 117 ? -16.409 -1.275 30.765 1.00 98.12 117 ALA A N 1
ATOM 935 C CA . ALA A 1 117 ? -16.247 -1.025 32.195 1.00 98.12 117 ALA A CA 1
ATOM 936 C C . ALA A 1 117 ? -17.460 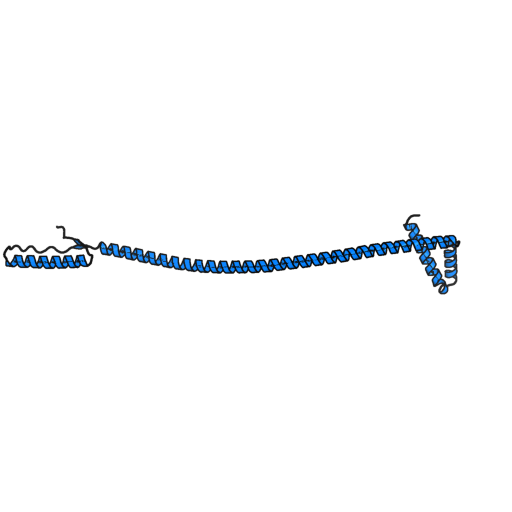-0.289 32.799 1.00 98.12 117 ALA A C 1
ATOM 938 O O . ALA A 1 117 ? -17.940 -0.656 33.872 1.00 98.12 117 ALA A O 1
ATOM 939 N N . GLU A 1 118 ? -18.004 0.719 32.109 1.00 98.31 118 GLU A N 1
ATOM 940 C CA . GLU A 1 118 ? -19.230 1.398 32.554 1.00 98.31 118 GLU A CA 1
ATOM 941 C C . GLU A 1 118 ? -20.455 0.476 32.510 1.00 98.31 118 GLU A C 1
ATOM 943 O O . GLU A 1 118 ? -21.264 0.454 33.443 1.00 98.31 118 GLU A O 1
ATOM 948 N N . ARG A 1 119 ? -20.576 -0.357 31.471 1.00 98.25 119 ARG A N 1
ATOM 949 C CA . ARG A 1 119 ? -21.643 -1.359 31.376 1.00 98.25 119 ARG A CA 1
ATOM 950 C C . ARG A 1 119 ? -21.600 -2.341 32.546 1.00 98.25 119 ARG A C 1
ATOM 952 O O . ARG A 1 119 ? -22.647 -2.648 33.111 1.00 98.25 119 ARG A O 1
ATOM 959 N N . GLU A 1 120 ? -20.421 -2.816 32.931 1.00 97.94 120 GLU A N 1
ATOM 960 C CA . GLU A 1 120 ? -20.255 -3.706 34.085 1.00 97.94 120 GLU A CA 1
ATOM 961 C C . GLU A 1 120 ? -20.690 -3.037 35.393 1.00 97.94 120 GLU A C 1
ATOM 963 O O . GLU A 1 120 ? -21.434 -3.643 36.170 1.00 97.94 120 GLU A O 1
ATOM 968 N N . LYS A 1 121 ? -20.319 -1.767 35.613 1.00 97.94 121 LYS A N 1
ATOM 969 C CA . LYS A 1 121 ? -20.784 -0.992 36.778 1.00 97.94 121 LYS A CA 1
ATOM 970 C C . LYS A 1 121 ? -22.308 -0.897 36.818 1.00 97.94 121 LYS A C 1
ATOM 972 O O . LYS A 1 121 ? -22.904 -1.146 37.866 1.00 97.94 121 LYS A O 1
ATOM 977 N N . LEU A 1 122 ? -22.945 -0.593 35.685 1.00 97.88 122 LEU A N 1
ATOM 978 C CA . LEU A 1 122 ? -24.407 -0.529 35.580 1.00 97.88 122 LEU A CA 1
ATOM 979 C C . LEU A 1 122 ? -25.065 -1.882 35.865 1.00 97.88 122 LEU A C 1
ATOM 981 O O . LEU A 1 122 ? -26.073 -1.940 36.568 1.00 97.88 122 LEU A O 1
ATOM 985 N N . VAL A 1 123 ? -24.487 -2.980 35.373 1.00 98.12 123 VAL A N 1
ATOM 986 C CA . VAL A 1 123 ? -24.979 -4.337 35.657 1.00 98.12 123 VAL A CA 1
ATOM 987 C C . VAL A 1 123 ? -24.903 -4.644 37.156 1.00 98.12 123 VAL A C 1
ATOM 989 O O . VAL A 1 123 ? -25.872 -5.154 37.724 1.00 98.12 123 VAL A O 1
ATOM 992 N N . MET A 1 124 ? -23.800 -4.295 37.822 1.00 97.25 124 MET A N 1
ATOM 993 C CA . MET A 1 124 ? -23.653 -4.498 39.269 1.00 97.25 124 MET A CA 1
ATOM 994 C C . MET A 1 124 ? -24.622 -3.628 40.077 1.00 97.25 124 MET A C 1
ATOM 996 O O . MET A 1 124 ? -25.263 -4.124 41.008 1.00 97.25 124 MET A O 1
ATOM 1000 N N . ALA A 1 125 ? -24.790 -2.361 39.692 1.00 98.00 125 ALA A N 1
ATOM 1001 C CA . ALA A 1 125 ? -25.754 -1.457 40.312 1.00 98.00 125 ALA A CA 1
ATOM 1002 C C . ALA A 1 125 ? -27.193 -1.978 40.165 1.00 98.00 125 ALA A C 1
ATOM 1004 O O . ALA A 1 125 ? -27.914 -2.067 41.158 1.00 98.00 125 ALA A O 1
ATOM 1005 N N . ASN A 1 126 ? -27.585 -2.421 38.967 1.00 98.19 126 ASN A N 1
ATOM 1006 C CA . ASN A 1 126 ? -28.903 -3.011 38.725 1.00 98.19 126 ASN A CA 1
ATOM 1007 C C . ASN A 1 126 ? -29.134 -4.273 39.558 1.00 98.19 126 ASN A C 1
ATOM 1009 O O . ASN A 1 126 ? -30.201 -4.437 40.147 1.00 98.19 126 ASN A O 1
ATOM 1013 N N . ARG A 1 127 ? -28.133 -5.152 39.676 1.00 97.94 127 ARG A N 1
ATOM 1014 C CA . ARG A 1 127 ? -28.236 -6.343 40.531 1.00 97.94 127 ARG A CA 1
ATOM 1015 C C . ARG A 1 127 ? -28.466 -5.975 42.000 1.00 97.94 127 ARG A C 1
ATOM 1017 O O . ARG A 1 127 ? -29.274 -6.617 42.678 1.00 97.94 127 ARG A O 1
ATOM 1024 N N . SER A 1 128 ? -27.776 -4.943 42.483 1.00 97.69 128 SER A N 1
ATOM 1025 C CA . SER A 1 128 ? -27.977 -4.409 43.832 1.00 97.69 128 SER A CA 1
ATOM 1026 C C . SER A 1 128 ? -29.391 -3.853 44.002 1.00 97.69 128 SER A C 1
ATOM 1028 O O . SER A 1 128 ? -30.086 -4.241 44.940 1.00 97.69 128 SER A O 1
ATOM 1030 N N . LEU A 1 129 ? -29.863 -3.034 43.054 1.00 97.88 129 LEU A N 1
ATOM 1031 C CA . LEU A 1 129 ? -31.214 -2.467 43.067 1.00 97.88 129 LEU A CA 1
ATOM 1032 C C . LEU A 1 129 ? -32.297 -3.547 43.094 1.00 97.88 129 LEU A C 1
ATOM 1034 O O . LEU A 1 129 ? -33.199 -3.467 43.921 1.00 97.88 129 LEU A O 1
ATOM 1038 N N . ILE A 1 130 ? -32.180 -4.590 42.269 1.00 98.06 130 ILE A N 1
ATOM 1039 C CA . ILE A 1 130 ? -33.114 -5.728 42.276 1.00 98.06 130 ILE A CA 1
ATOM 1040 C C . ILE A 1 130 ? -33.138 -6.395 43.655 1.00 98.06 130 ILE A C 1
ATOM 1042 O O . ILE A 1 130 ? -34.205 -6.669 44.201 1.00 98.06 130 ILE A O 1
ATOM 1046 N N . THR A 1 131 ? -31.966 -6.620 44.253 1.00 97.62 131 THR A N 1
ATOM 1047 C CA . THR A 1 131 ? -31.866 -7.237 45.584 1.00 97.62 131 THR A CA 1
ATOM 1048 C C . THR A 1 131 ? -32.521 -6.365 46.656 1.00 97.62 131 THR A C 1
ATOM 1050 O O . THR A 1 131 ? -33.232 -6.877 47.520 1.00 97.62 131 THR A O 1
ATOM 1053 N N . GLN A 1 132 ? -32.302 -5.049 46.605 1.00 97.62 132 GLN A N 1
ATOM 1054 C CA . GLN A 1 132 ? -32.922 -4.109 47.537 1.00 97.62 132 GLN A CA 1
ATOM 1055 C C . GLN A 1 132 ? -34.433 -4.023 47.338 1.00 97.62 132 GLN A C 1
ATOM 1057 O O . GLN A 1 132 ? -35.165 -4.025 48.321 1.00 97.62 132 GLN A O 1
ATOM 1062 N N . HIS A 1 133 ? -34.909 -4.030 46.094 1.00 98.06 133 HIS A N 1
ATOM 1063 C CA . HIS A 1 133 ? -36.335 -4.036 45.791 1.00 98.06 133 HIS A CA 1
ATOM 1064 C C . HIS A 1 133 ? -37.031 -5.276 46.369 1.00 98.06 133 HIS A C 1
ATOM 1066 O O . HIS A 1 133 ? -38.056 -5.156 47.029 1.00 98.06 133 HIS A O 1
ATOM 1072 N N . ILE A 1 134 ? -36.428 -6.463 46.231 1.00 97.69 134 ILE A N 1
ATOM 1073 C CA . ILE A 1 134 ? -36.957 -7.697 46.837 1.00 97.69 134 ILE A CA 1
ATOM 1074 C C . ILE A 1 134 ? -37.029 -7.580 48.368 1.00 97.69 134 ILE A C 1
ATOM 1076 O O . ILE A 1 134 ? -38.024 -7.977 48.976 1.00 97.69 134 ILE A O 1
ATOM 1080 N N . ARG A 1 135 ? -35.990 -7.023 49.005 1.00 97.25 135 ARG A N 1
ATOM 1081 C CA . ARG A 1 135 ? -35.975 -6.803 50.461 1.00 97.25 135 ARG A CA 1
ATOM 1082 C C . ARG A 1 135 ? -37.051 -5.812 50.898 1.00 97.25 135 ARG A C 1
ATOM 1084 O O . ARG A 1 135 ? -37.718 -6.075 51.895 1.00 97.25 135 ARG A O 1
ATOM 1091 N N . ALA A 1 136 ? -37.225 -4.720 50.157 1.00 97.19 136 ALA A N 1
ATOM 1092 C CA . ALA A 1 136 ? -38.250 -3.717 50.418 1.00 97.19 136 ALA A CA 1
ATOM 1093 C C . ALA A 1 136 ? -39.652 -4.332 50.328 1.00 97.19 136 ALA A C 1
ATOM 1095 O O . ALA A 1 136 ? -40.386 -4.276 51.306 1.00 97.19 136 ALA A O 1
ATOM 1096 N N . ASN A 1 137 ? -39.967 -5.047 49.243 1.00 97.38 137 ASN A N 1
ATOM 1097 C CA . ASN A 1 137 ? -41.264 -5.714 49.077 1.00 97.38 137 ASN A CA 1
ATOM 1098 C C . ASN A 1 137 ? -41.540 -6.739 50.198 1.00 97.38 137 ASN A C 1
ATOM 1100 O O . ASN A 1 137 ? -42.670 -6.879 50.673 1.00 97.38 137 ASN A O 1
ATOM 1104 N N . SER A 1 138 ? -40.509 -7.464 50.653 1.00 96.81 138 SER A N 1
ATOM 1105 C CA . SER A 1 138 ? -40.638 -8.385 51.790 1.00 96.81 138 SER A CA 1
ATOM 1106 C C . SER A 1 138 ? -40.914 -7.647 53.104 1.00 96.81 138 SER A C 1
ATOM 1108 O O . SER A 1 138 ? -41.733 -8.106 53.902 1.00 96.81 138 SER A O 1
ATOM 1110 N N . ALA A 1 139 ? -40.256 -6.508 53.333 1.00 96.38 139 ALA A N 1
ATOM 1111 C CA . ALA A 1 139 ? -40.497 -5.671 54.503 1.00 96.38 139 ALA A CA 1
ATOM 1112 C C . ALA A 1 139 ? -41.904 -5.059 54.475 1.00 96.38 139 ALA A C 1
ATOM 1114 O O . ALA A 1 139 ? -42.600 -5.135 55.482 1.00 96.38 139 ALA A O 1
ATOM 1115 N N . GLU A 1 140 ? -42.350 -4.548 53.327 1.00 96.75 140 GLU A N 1
ATOM 1116 C CA . GLU A 1 140 ? -43.714 -4.044 53.118 1.00 96.75 140 GLU A CA 1
ATOM 1117 C C . GLU A 1 140 ? -44.759 -5.122 53.422 1.00 96.75 140 GLU A C 1
ATOM 1119 O O . GLU A 1 140 ? -45.700 -4.873 54.172 1.00 96.75 140 GLU A O 1
ATOM 1124 N N . SER A 1 141 ? -44.549 -6.352 52.940 1.00 95.81 141 SER A N 1
ATOM 1125 C CA . SER A 1 141 ? -45.443 -7.482 53.238 1.00 95.81 141 SER A CA 1
ATOM 1126 C C . SER A 1 141 ? -45.515 -7.784 54.740 1.00 95.81 141 SER A C 1
ATOM 1128 O O . SER A 1 141 ? -46.593 -8.037 55.273 1.00 95.81 141 SER A O 1
ATOM 1130 N N . ARG A 1 142 ? -44.377 -7.731 55.448 1.00 95.50 142 ARG A N 1
ATOM 1131 C CA . ARG A 1 142 ? -44.328 -7.928 56.908 1.00 95.50 142 ARG A CA 1
ATOM 1132 C C . ARG A 1 142 ? -44.992 -6.786 57.671 1.00 95.50 142 ARG A C 1
ATOM 1134 O O . ARG A 1 142 ? -45.623 -7.048 58.688 1.00 95.50 142 ARG A O 1
ATOM 1141 N N . ILE A 1 143 ? -44.839 -5.544 57.214 1.00 92.94 143 ILE A N 1
ATOM 1142 C CA . ILE A 1 143 ? -45.515 -4.384 57.809 1.00 92.94 143 ILE A CA 1
ATOM 1143 C C . ILE A 1 143 ? -47.027 -4.552 57.659 1.00 92.94 143 ILE A C 1
ATOM 1145 O O . ILE A 1 143 ? -47.728 -4.488 58.662 1.00 92.94 143 ILE A O 1
ATOM 1149 N N . ALA A 1 144 ? -47.510 -4.892 56.462 1.00 92.06 144 ALA A N 1
ATOM 1150 C CA . ALA A 1 144 ? -48.930 -5.141 56.225 1.00 92.06 144 ALA A CA 1
ATOM 1151 C C . ALA A 1 144 ? -49.480 -6.287 57.098 1.00 92.06 144 ALA A C 1
ATOM 1153 O O . ALA A 1 144 ? -50.570 -6.171 57.656 1.00 92.06 144 ALA A O 1
ATOM 1154 N N . GLU A 1 145 ? -48.724 -7.379 57.268 1.00 93.00 145 GLU A N 1
ATOM 1155 C CA . GLU A 1 145 ? -49.100 -8.469 58.180 1.00 93.00 145 GLU A CA 1
ATOM 1156 C C . GLU A 1 145 ? -49.217 -7.980 59.632 1.00 93.00 145 GLU A C 1
ATOM 1158 O O . GLU A 1 145 ? -50.169 -8.336 60.324 1.00 93.00 145 GLU A O 1
ATOM 1163 N N . LEU A 1 146 ? -48.261 -7.170 60.100 1.00 89.94 146 LEU A N 1
ATOM 1164 C CA . LEU A 1 146 ? -48.259 -6.619 61.456 1.00 89.94 146 LEU A CA 1
ATOM 1165 C C . LEU A 1 146 ? -49.414 -5.636 61.679 1.00 89.94 146 LEU A C 1
ATOM 1167 O O . LEU A 1 146 ? -50.080 -5.730 62.706 1.00 89.94 146 LEU A O 1
ATOM 1171 N N . GLU A 1 147 ? -49.680 -4.750 60.719 1.00 87.94 147 GLU A N 1
ATOM 1172 C CA . GLU A 1 147 ? -50.788 -3.786 60.759 1.00 87.94 147 GLU A CA 1
ATOM 1173 C C . GLU A 1 147 ? -52.162 -4.472 60.724 1.00 87.94 147 GLU A C 1
ATOM 1175 O O . GLU A 1 147 ? -53.129 -3.968 61.296 1.00 87.94 147 GLU A O 1
ATOM 1180 N N . ALA A 1 148 ? -52.260 -5.652 60.105 1.00 88.81 148 ALA A N 1
ATOM 1181 C CA . ALA A 1 148 ? -53.483 -6.449 60.089 1.00 88.81 148 ALA A CA 1
ATOM 1182 C C . ALA A 1 148 ? -53.748 -7.210 61.404 1.00 88.81 148 ALA A C 1
ATOM 1184 O O . ALA A 1 148 ? -54.830 -7.781 61.565 1.00 88.81 148 ALA A O 1
ATOM 1185 N N . ARG A 1 149 ? -52.799 -7.255 62.355 1.00 89.75 149 ARG A N 1
ATOM 1186 C CA . ARG A 1 149 ? -52.980 -7.997 63.612 1.00 89.75 149 ARG A CA 1
ATOM 1187 C C . ARG A 1 149 ? -54.031 -7.337 64.492 1.00 89.75 149 ARG A C 1
ATOM 1189 O O . ARG A 1 149 ? -53.971 -6.150 64.811 1.00 89.75 149 ARG A O 1
ATOM 1196 N N . THR A 1 150 ? -54.959 -8.162 64.959 1.00 90.19 150 THR A N 1
ATOM 1197 C CA . THR A 1 150 ? -56.015 -7.754 65.881 1.00 90.19 150 THR A CA 1
ATOM 1198 C C . THR A 1 150 ? -55.981 -8.595 67.149 1.00 90.19 150 THR A C 1
ATOM 1200 O O . THR A 1 150 ? -55.690 -9.790 67.086 1.00 90.19 150 THR A O 1
ATOM 1203 N N . VAL A 1 151 ? -56.331 -8.008 68.290 1.00 87.69 151 VAL A N 1
ATOM 1204 C CA . VAL A 1 151 ? -56.439 -8.718 69.574 1.00 87.69 151 VAL A CA 1
ATOM 1205 C C . VAL A 1 151 ? -57.832 -8.519 70.152 1.00 87.69 151 VAL A C 1
ATOM 1207 O O . VAL A 1 151 ? -58.371 -7.417 70.121 1.00 87.69 151 VAL A O 1
ATOM 1210 N N . CYS A 1 152 ? -58.414 -9.585 70.698 1.00 86.94 152 CYS A N 1
ATOM 1211 C CA . CYS A 1 152 ? -59.684 -9.513 71.406 1.00 86.94 152 CYS A CA 1
ATOM 1212 C C . CYS A 1 152 ? -59.447 -9.471 72.915 1.00 86.94 152 CYS A C 1
ATOM 1214 O O . CYS A 1 152 ? -58.752 -10.332 73.459 1.00 86.94 152 CYS A O 1
ATOM 1216 N N . LEU A 1 153 ? -60.022 -8.477 73.594 1.00 84.62 153 LEU A N 1
ATOM 1217 C CA . LEU A 1 153 ? -59.979 -8.416 75.053 1.00 84.62 153 LEU A CA 1
ATOM 1218 C C . LEU A 1 153 ? -61.126 -9.251 75.649 1.00 84.62 153 LEU A C 1
ATOM 1220 O O . LEU A 1 153 ? -62.272 -9.114 75.213 1.00 84.62 153 LEU A O 1
ATOM 1224 N N . PRO A 1 154 ? -60.861 -10.088 76.671 1.00 82.56 154 PRO A N 1
ATOM 1225 C CA . PRO A 1 154 ? -61.894 -10.903 77.318 1.00 82.56 154 PRO A CA 1
ATOM 1226 C C . PRO A 1 154 ? -62.968 -10.001 77.927 1.00 82.56 154 PRO A C 1
ATOM 1228 O O . PRO A 1 154 ? -62.626 -8.925 78.389 1.00 82.56 154 PRO A O 1
ATOM 1231 N N . LYS A 1 155 ? -64.250 -10.385 77.974 1.00 80.75 155 LYS A N 1
ATOM 1232 C CA . LYS A 1 155 ? -65.339 -9.556 78.557 1.00 80.75 155 LYS A CA 1
ATOM 1233 C C . LYS A 1 155 ? -65.144 -9.301 80.063 1.00 80.75 155 LYS A C 1
ATOM 1235 O O . LYS A 1 155 ? -64.461 -10.076 80.730 1.00 80.75 155 LYS A O 1
ATOM 1240 N N . LEU A 1 156 ? -65.677 -8.193 80.597 1.00 81.12 156 LEU A N 1
ATOM 1241 C CA . LEU A 1 156 ? -65.653 -7.959 82.052 1.00 81.12 156 LEU A CA 1
ATOM 1242 C C . LEU A 1 156 ? -66.643 -8.917 82.727 1.00 81.12 156 LEU A C 1
ATOM 1244 O O . LEU A 1 156 ? -67.727 -9.134 82.183 1.00 81.12 156 LEU A O 1
ATOM 1248 N N . PRO A 1 157 ? -66.310 -9.471 83.903 1.00 73.38 157 PRO A N 1
ATOM 1249 C CA . PRO A 1 157 ? -67.264 -10.247 84.683 1.00 73.38 157 PRO A CA 1
ATOM 1250 C C . PRO A 1 157 ? -68.428 -9.357 85.146 1.00 73.38 157 PRO A C 1
ATOM 1252 O O . PRO A 1 157 ? -68.212 -8.269 85.681 1.00 73.38 157 PRO A O 1
ATOM 1255 N N . VAL A 1 158 ? -69.663 -9.828 84.954 1.00 70.88 158 VAL A N 1
ATOM 1256 C CA . VAL A 1 158 ? -70.874 -9.145 85.432 1.00 70.88 158 VAL A CA 1
ATOM 1257 C C . VAL A 1 158 ? -71.052 -9.460 86.914 1.00 70.88 158 VAL A C 1
ATOM 1259 O O . VAL A 1 158 ? -71.297 -10.605 87.293 1.00 70.88 158 VAL A O 1
ATOM 1262 N N . LEU A 1 159 ? -70.916 -8.446 87.764 1.00 68.81 159 LEU A N 1
ATOM 1263 C CA . LEU A 1 159 ? -71.140 -8.579 89.199 1.00 68.81 159 LEU A CA 1
ATOM 1264 C C . LEU A 1 159 ? -72.642 -8.438 89.475 1.00 68.81 159 LEU A C 1
ATOM 1266 O O . LEU A 1 159 ? -73.214 -7.372 89.280 1.00 68.81 159 LEU A O 1
ATOM 1270 N N . GLY A 1 160 ? -73.293 -9.517 89.914 1.00 63.00 160 GLY A N 1
ATOM 1271 C CA . GLY A 1 160 ? -74.747 -9.589 90.144 1.00 63.00 160 GLY A CA 1
ATOM 1272 C C . GLY A 1 160 ? -75.272 -8.803 91.356 1.00 63.00 160 GLY A C 1
ATOM 1273 O O . GLY A 1 160 ? -76.291 -9.181 91.924 1.00 63.00 160 GLY A O 1
ATOM 1274 N N . SER A 1 161 ? 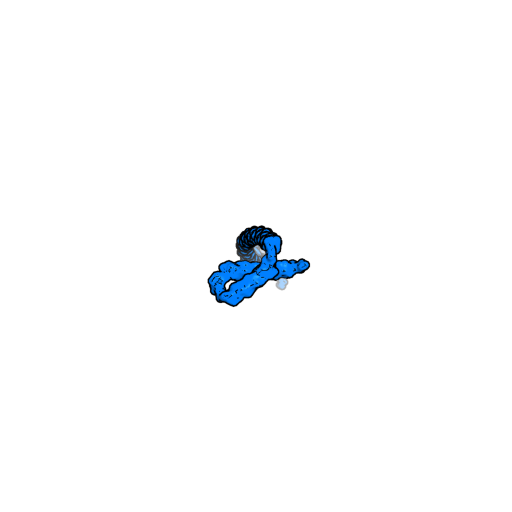-74.571 -7.755 91.796 1.00 65.88 161 SER A N 1
ATOM 1275 C CA . SER A 1 161 ? -74.911 -6.951 92.975 1.00 65.88 161 SER A CA 1
ATOM 1276 C C . SER A 1 161 ? -74.644 -5.471 92.701 1.00 65.88 161 SER A C 1
ATOM 1278 O O . SER A 1 161 ? -73.520 -5.102 92.379 1.00 65.88 161 SER A O 1
ATOM 1280 N N . THR A 1 162 ? -75.656 -4.623 92.896 1.00 62.34 162 THR A N 1
ATOM 1281 C CA . THR A 1 162 ? -75.617 -3.160 92.686 1.00 62.34 162 THR A CA 1
ATOM 1282 C C . THR A 1 162 ? -75.252 -2.384 93.954 1.00 62.34 162 THR A C 1
ATOM 1284 O O . THR A 1 162 ? -75.663 -1.242 94.133 1.00 62.34 162 THR A O 1
ATOM 1287 N N . SER A 1 163 ? -74.560 -3.015 94.907 1.00 67.88 163 SER A N 1
ATOM 1288 C CA . SER A 1 163 ? -74.091 -2.290 96.088 1.00 67.88 163 SER A CA 1
ATOM 1289 C C . SER A 1 163 ? -72.854 -1.458 95.742 1.00 67.88 163 SER A C 1
ATOM 1291 O O . SER A 1 163 ? -71.996 -1.896 94.977 1.00 67.88 163 SER A O 1
ATOM 1293 N N . GLU A 1 164 ? -72.748 -0.274 96.345 1.00 66.69 164 GLU A N 1
ATOM 1294 C CA . GLU A 1 164 ? -71.726 0.757 96.081 1.00 66.69 164 GLU A CA 1
ATOM 1295 C C . GLU A 1 164 ? -70.280 0.204 96.087 1.00 66.69 164 GLU A C 1
ATOM 1297 O O . GLU A 1 164 ? -69.419 0.613 95.308 1.00 66.69 164 GLU A O 1
ATOM 1302 N N . AR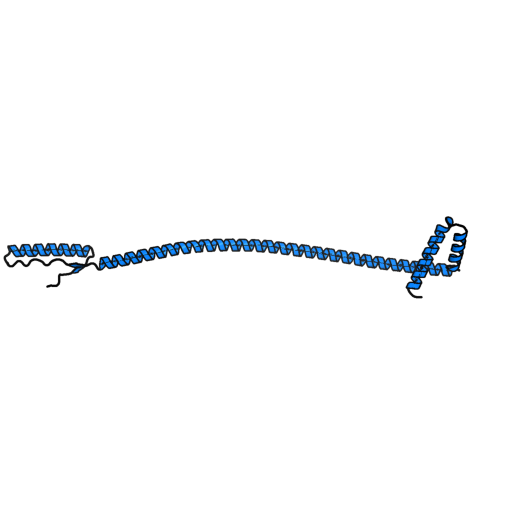G A 1 165 ? -70.019 -0.828 96.905 1.00 65.25 165 ARG A N 1
ATOM 1303 C CA . ARG A 1 165 ? -68.722 -1.523 96.987 1.00 65.25 165 ARG A CA 1
ATOM 1304 C C . ARG A 1 165 ? -68.353 -2.306 95.714 1.00 65.25 165 ARG A C 1
ATOM 1306 O O . ARG A 1 165 ? -67.166 -2.448 95.427 1.00 65.25 165 ARG A O 1
ATOM 1313 N N . TYR A 1 166 ? -69.330 -2.822 94.967 1.00 69.88 166 TYR A N 1
ATOM 1314 C CA . TYR A 1 166 ? -69.105 -3.531 93.699 1.00 69.88 166 TYR A CA 1
ATOM 1315 C C . TYR A 1 166 ? -69.074 -2.583 92.492 1.00 69.88 166 TYR A C 1
ATOM 1317 O O . TYR A 1 166 ? -68.383 -2.883 91.518 1.00 69.88 166 TYR A O 1
ATOM 1325 N N . GLU A 1 167 ? -69.725 -1.418 92.572 1.00 69.25 167 GLU A N 1
ATOM 1326 C CA . GLU A 1 167 ? -69.655 -0.382 91.529 1.00 69.25 167 GLU A CA 1
ATOM 1327 C C . GLU A 1 167 ? -68.240 0.199 91.395 1.00 69.25 167 GLU A C 1
ATOM 1329 O O . GLU A 1 167 ? -67.710 0.286 90.287 1.00 69.25 167 GLU A O 1
ATOM 1334 N N . GLY A 1 168 ? -67.572 0.497 92.517 1.00 76.81 168 GLY A N 1
ATOM 1335 C CA . GLY A 1 168 ? -66.179 0.963 92.507 1.00 76.81 168 GLY A CA 1
ATOM 1336 C C . GLY A 1 168 ? -65.196 -0.062 91.919 1.00 76.81 168 GLY A C 1
ATOM 1337 O O . GLY A 1 168 ? -64.273 0.305 91.190 1.00 76.81 168 GLY A O 1
ATOM 1338 N N . PHE A 1 169 ? -65.419 -1.358 92.166 1.00 79.38 169 PHE A N 1
ATOM 1339 C CA . PHE A 1 169 ? -64.625 -2.433 91.560 1.00 79.38 169 PHE A CA 1
ATOM 1340 C C . PHE A 1 169 ? -64.874 -2.542 90.048 1.00 79.38 169 PHE A C 1
ATOM 1342 O O . PHE A 1 169 ? -63.921 -2.663 89.277 1.00 79.38 169 PHE A O 1
ATOM 1349 N N . ALA A 1 170 ? -66.134 -2.459 89.608 1.00 77.62 170 ALA A N 1
ATOM 1350 C CA . ALA A 1 170 ? -66.487 -2.468 88.189 1.00 77.62 170 ALA A CA 1
ATOM 1351 C C . ALA A 1 170 ? -65.890 -1.260 87.439 1.00 77.62 170 ALA A C 1
ATOM 1353 O O . ALA A 1 170 ? -65.357 -1.423 86.337 1.00 77.62 170 ALA A O 1
ATOM 1354 N N . ALA A 1 171 ? -65.904 -0.071 88.052 1.00 79.81 171 ALA A N 1
ATOM 1355 C CA . ALA A 1 171 ? -65.281 1.137 87.512 1.00 79.81 171 ALA A CA 1
ATOM 1356 C C . ALA A 1 171 ? -63.750 1.002 87.399 1.00 79.81 171 ALA A C 1
ATOM 1358 O O . ALA A 1 171 ? -63.184 1.296 86.346 1.00 79.81 171 ALA A O 1
ATOM 1359 N N . GLY A 1 172 ? -63.082 0.480 88.434 1.00 83.38 172 GLY A N 1
ATOM 1360 C CA . GLY A 1 172 ? -61.636 0.231 88.415 1.00 83.38 172 GLY A CA 1
ATOM 1361 C C . GLY A 1 172 ? -61.214 -0.806 87.365 1.00 83.38 172 GLY A C 1
ATOM 1362 O O . GLY A 1 172 ? -60.283 -0.568 86.597 1.00 83.38 172 GLY A O 1
ATOM 1363 N N . ALA A 1 173 ? -61.942 -1.923 87.261 1.00 83.50 173 ALA A N 1
ATOM 1364 C CA . ALA A 1 173 ? -61.687 -2.956 86.254 1.00 83.50 173 ALA A CA 1
ATOM 1365 C C . ALA A 1 173 ? -61.913 -2.447 84.817 1.00 83.50 173 ALA A C 1
ATOM 1367 O O . ALA A 1 173 ? -61.190 -2.836 83.895 1.00 83.50 173 ALA A O 1
ATOM 1368 N N . SER A 1 174 ? -62.885 -1.550 84.627 1.00 83.00 174 SER A N 1
ATOM 1369 C CA . SER A 1 174 ? -63.129 -0.875 83.346 1.00 83.00 174 SER A CA 1
ATOM 1370 C C . SER A 1 174 ? -62.009 0.110 82.999 1.00 83.00 174 SER A C 1
ATOM 1372 O O . SER A 1 174 ? -61.533 0.104 81.866 1.00 83.00 174 SER A O 1
ATOM 1374 N N . SER A 1 175 ? -61.528 0.897 83.971 1.00 87.56 175 SER A N 1
ATOM 1375 C CA . SER A 1 175 ? -60.391 1.814 83.783 1.00 87.56 175 SER A CA 1
ATOM 1376 C C . SER A 1 175 ? -59.126 1.065 83.366 1.00 87.56 175 SER A C 1
ATOM 1378 O O . SER A 1 175 ? -58.542 1.380 82.333 1.00 87.56 175 SER A O 1
ATOM 1380 N N . MET A 1 176 ? -58.758 0.004 84.096 1.00 87.94 176 MET A N 1
ATOM 1381 C CA . MET A 1 176 ? -57.579 -0.810 83.776 1.00 87.94 176 MET A CA 1
ATOM 1382 C C . MET A 1 176 ? -57.684 -1.462 82.395 1.00 87.94 176 MET A C 1
ATOM 1384 O O . MET A 1 176 ? -56.710 -1.506 81.649 1.00 87.94 176 MET A O 1
ATOM 1388 N N . ARG A 1 177 ? -58.873 -1.949 82.017 1.00 87.69 177 ARG A N 1
ATOM 1389 C CA . ARG A 1 177 ? -59.103 -2.483 80.670 1.00 87.69 177 ARG A CA 1
ATOM 1390 C C . ARG A 1 177 ? -58.904 -1.419 79.597 1.00 87.69 177 ARG A C 1
ATOM 1392 O O . ARG A 1 177 ? -58.280 -1.717 78.582 1.00 87.69 177 ARG A O 1
ATOM 1399 N N . ASN A 1 178 ? -59.437 -0.218 79.803 1.00 87.94 178 ASN A N 1
ATOM 1400 C CA . ASN A 1 178 ? -59.290 0.885 78.858 1.00 87.94 178 ASN A CA 1
ATOM 1401 C C . ASN A 1 178 ? -57.826 1.324 78.745 1.00 87.94 178 ASN A C 1
ATOM 1403 O O . ASN A 1 178 ? -57.349 1.563 77.642 1.00 87.94 178 ASN A O 1
ATOM 1407 N N . GLU A 1 179 ? -57.080 1.348 79.851 1.00 90.81 179 GLU A N 1
ATOM 1408 C CA . GLU A 1 179 ? -55.632 1.584 79.846 1.00 90.81 179 GLU A CA 1
ATOM 1409 C C . GLU A 1 179 ? -54.880 0.504 79.056 1.00 90.81 179 GLU A C 1
ATOM 1411 O O . GLU A 1 179 ? -54.046 0.834 78.212 1.00 90.81 179 GLU A O 1
ATOM 1416 N N . CYS A 1 180 ? -55.219 -0.778 79.244 1.00 89.38 180 CYS A N 1
ATOM 1417 C CA . CYS A 1 180 ? -54.660 -1.866 78.440 1.00 89.38 180 CYS A CA 1
ATOM 1418 C C . CYS A 1 180 ? -55.015 -1.727 76.952 1.00 89.38 180 CYS A C 1
ATOM 1420 O O . CYS A 1 180 ? -54.141 -1.878 76.103 1.00 89.38 180 CYS A O 1
ATOM 1422 N N . ALA A 1 181 ? -56.270 -1.414 76.618 1.00 89.44 181 ALA A N 1
ATOM 1423 C CA . ALA A 1 181 ? -56.704 -1.210 75.238 1.00 89.44 181 ALA A CA 1
ATOM 1424 C C . ALA A 1 181 ? -55.973 -0.027 74.583 1.00 89.44 181 ALA A C 1
ATOM 1426 O O . ALA A 1 181 ? -55.524 -0.133 73.443 1.00 89.44 181 ALA A O 1
ATOM 1427 N N . ASN A 1 182 ? -55.785 1.070 75.320 1.00 89.69 182 ASN A N 1
ATOM 1428 C CA . ASN A 1 182 ? -55.037 2.239 74.866 1.00 89.69 182 ASN A CA 1
ATOM 1429 C C . ASN A 1 182 ? -53.554 1.919 74.657 1.00 89.69 182 ASN A C 1
ATOM 1431 O O . ASN A 1 182 ? -52.985 2.341 73.656 1.00 89.69 182 ASN A O 1
ATOM 1435 N N . ALA A 1 183 ? -52.935 1.141 75.549 1.00 90.81 183 ALA A N 1
ATOM 1436 C CA . ALA A 1 183 ? -51.553 0.694 75.387 1.00 90.81 183 ALA A CA 1
ATOM 1437 C C . ALA A 1 183 ? -51.380 -0.226 74.162 1.00 90.81 183 ALA A C 1
ATOM 1439 O O . ALA A 1 183 ? -50.400 -0.098 73.431 1.00 90.81 183 ALA A O 1
ATOM 1440 N N . ILE A 1 184 ? -52.347 -1.113 73.899 1.00 90.19 184 ILE A N 1
ATOM 1441 C CA . ILE A 1 184 ? -52.350 -2.003 72.725 1.00 90.19 184 ILE A CA 1
ATOM 1442 C C . ILE A 1 184 ? -52.545 -1.202 71.427 1.00 90.19 184 ILE A C 1
ATOM 1444 O O . ILE A 1 184 ? -51.814 -1.419 70.460 1.00 90.19 184 ILE A O 1
ATOM 1448 N N . HIS A 1 185 ? -53.456 -0.224 71.414 1.00 87.62 185 HIS A N 1
ATOM 1449 C CA . HIS A 1 185 ? -53.617 0.689 70.278 1.00 87.62 185 HIS A CA 1
ATOM 1450 C C . HIS A 1 185 ? -52.387 1.575 70.056 1.00 87.62 185 HIS A C 1
ATOM 1452 O O . HIS A 1 185 ? -51.977 1.762 68.914 1.00 87.62 185 HIS A O 1
ATOM 1458 N N . ALA A 1 186 ? -51.762 2.084 71.121 1.00 88.62 186 ALA A N 1
ATOM 1459 C CA . ALA A 1 186 ? -50.518 2.848 71.029 1.00 88.62 186 ALA A CA 1
ATOM 1460 C C . ALA A 1 186 ? -49.358 2.003 70.473 1.00 88.62 186 ALA A C 1
ATOM 1462 O O . ALA A 1 186 ? -48.458 2.541 69.834 1.00 88.62 186 ALA A O 1
ATOM 1463 N N . ALA A 1 187 ? -49.405 0.681 70.665 1.00 87.19 187 ALA A N 1
ATOM 1464 C CA . ALA A 1 187 ? -48.494 -0.276 70.041 1.00 87.19 187 ALA A CA 1
ATOM 1465 C C . ALA A 1 187 ? -48.864 -0.633 68.583 1.00 87.19 187 ALA A C 1
ATOM 1467 O O . ALA A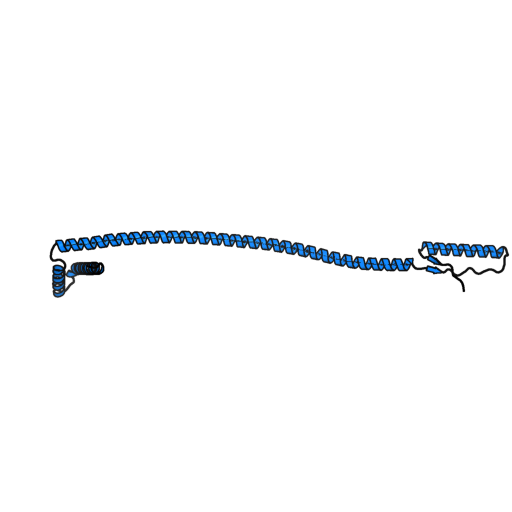 1 187 ? -48.188 -1.461 67.975 1.00 87.19 187 ALA A O 1
ATOM 1468 N N . GLY A 1 188 ? -49.913 -0.025 68.014 1.00 83.94 188 GLY A N 1
ATOM 1469 C CA . GLY A 1 188 ? -50.325 -0.204 66.618 1.00 83.94 188 GLY A CA 1
ATOM 1470 C C . GLY A 1 188 ? -51.183 -1.443 66.346 1.00 83.94 188 GLY A C 1
ATOM 1471 O O . GLY A 1 188 ? -51.346 -1.818 65.190 1.00 83.94 188 GLY A O 1
ATOM 1472 N N . ILE A 1 189 ? -51.730 -2.091 67.379 1.00 89.44 189 ILE A N 1
ATOM 1473 C CA . ILE A 1 189 ? -52.553 -3.301 67.243 1.00 89.44 189 ILE A CA 1
ATOM 1474 C C . ILE A 1 189 ? -54.025 -2.932 67.414 1.00 89.44 189 ILE A C 1
ATOM 1476 O O . ILE A 1 189 ? -54.402 -2.269 68.382 1.00 89.44 189 ILE A O 1
ATOM 1480 N N . LYS A 1 190 ? -54.884 -3.398 66.505 1.00 87.56 190 LYS A N 1
ATOM 1481 C CA . LYS A 1 190 ? -56.323 -3.122 66.577 1.00 87.56 190 LYS A CA 1
ATOM 1482 C C . LYS A 1 190 ? -56.996 -4.010 67.626 1.00 87.56 190 LYS A C 1
ATOM 1484 O O . LYS A 1 190 ? -56.883 -5.235 67.574 1.00 87.56 190 LYS A O 1
ATOM 1489 N N . VAL A 1 191 ? -57.733 -3.411 68.558 1.00 87.56 191 VAL A N 1
ATOM 1490 C CA . VAL A 1 191 ? -58.519 -4.162 69.546 1.00 87.56 191 VAL A CA 1
ATOM 1491 C C . VAL A 1 191 ? -59.933 -4.395 69.014 1.00 87.56 191 VAL A C 1
ATOM 1493 O O . VAL A 1 191 ? -60.602 -3.451 68.602 1.00 87.56 191 VAL A O 1
ATOM 1496 N N . ILE A 1 192 ? -60.389 -5.648 69.014 1.00 84.44 192 ILE A N 1
ATOM 1497 C CA . ILE A 1 192 ? -61.769 -6.030 68.678 1.00 84.44 192 ILE A CA 1
ATOM 1498 C C . ILE A 1 192 ? -62.534 -6.417 69.947 1.00 84.44 192 ILE A C 1
ATOM 1500 O O . ILE A 1 192 ? -62.010 -7.114 70.821 1.00 84.44 192 ILE A O 1
ATOM 1504 N N . GLU A 1 193 ? -63.782 -5.971 70.062 1.00 69.06 193 GLU A N 1
ATOM 1505 C CA . GLU A 1 193 ? -64.673 -6.393 71.144 1.00 69.06 193 GLU A CA 1
ATOM 1506 C C . GLU A 1 193 ? -65.228 -7.790 70.837 1.00 69.06 193 GLU A C 1
ATOM 1508 O O . GLU A 1 193 ? -65.579 -8.088 69.699 1.00 69.06 193 GLU A O 1
ATOM 1513 N N . GLY A 1 194 ? -65.260 -8.684 71.829 1.00 61.69 194 GLY A N 1
ATOM 1514 C CA . GLY A 1 194 ? -65.699 -10.063 71.607 1.00 61.69 194 GLY A CA 1
ATOM 1515 C C . GLY A 1 194 ? -67.193 -10.159 71.283 1.00 61.69 194 GLY A C 1
ATOM 1516 O O . GLY A 1 194 ? -68.030 -9.977 72.172 1.00 61.69 194 GLY A O 1
ATOM 1517 N N . GLU A 1 195 ? -67.530 -10.506 70.040 1.00 46.66 195 GLU A N 1
ATOM 1518 C CA . GLU A 1 195 ? -68.888 -10.891 69.639 1.00 46.66 195 GLU A CA 1
ATOM 1519 C C . GLU A 1 195 ? -69.280 -12.239 70.274 1.00 46.66 195 GLU A C 1
ATOM 1521 O O . GLU A 1 195 ? -68.450 -13.119 70.498 1.00 46.66 195 GLU A O 1
ATOM 1526 N N . GLY A 1 196 ? -70.539 -12.338 70.705 1.00 44.62 196 GLY A N 1
ATOM 1527 C CA . GLY A 1 196 ? -71.042 -13.385 71.595 1.00 44.62 196 GLY A CA 1
ATOM 1528 C C . GLY A 1 196 ? -71.253 -14.761 70.958 1.00 44.62 196 GLY A C 1
ATOM 1529 O O . GLY A 1 196 ? -71.707 -14.876 69.824 1.00 44.62 196 GLY A O 1
ATOM 1530 N N . GLN A 1 197 ? -71.011 -15.787 71.775 1.00 31.91 197 GLN A N 1
ATOM 1531 C CA . GLN A 1 197 ? -71.892 -16.948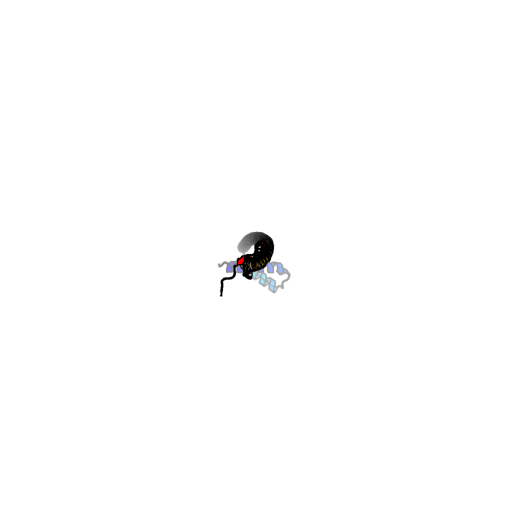 71.893 1.00 31.91 197 GLN A CA 1
ATOM 1532 C C . GLN A 1 197 ? -72.570 -16.887 73.259 1.00 31.91 197 GLN A C 1
ATOM 1534 O O . GLN A 1 197 ? -71.900 -16.412 74.210 1.00 31.91 197 GLN A O 1
#

Radius of gyration: 66.68 Å; chains: 1; bounding box: 129×27×159 Å

Foldseek 3Di:
DDPVVLVVLLVVVVVLVVCVVVLVVDDPVVNVVSVVVVCVCDVDPVSVVVSVVSVVVVVVVVVVVVVVVVVVVVVVVVVVVVVVVVVVVVVVVVVVVVVVVVVVVVVVVVVVVVVVVVVVVVVVVVVVVVVVVVVVVVVVVVVVVQLPAEDEDDDDDDDPDPDPVVVVVVVVVVVVVVVVCVVCVVVNHHYDYDDDD